Protein 4ERR (pdb70)

CATH classification: 1.20.58.1190

Nearest PDB structures (foldseek):
  4err-assembly1_A  TM=1.012E+00  e=1.001E-11  Vibrio vulnificus
  4fj3-assembly1_B  TM=6.787E-01  e=5.300E+00  Homo sapiens
  4n7y-assembly1_B  TM=7.542E-01  e=9.606E+00  Homo sapiens
  5f7t-assembly4_L  TM=5.690E-01  e=7.572E+00  Macaca mulatta
  4err-assembly1_A  TM=1.000E+00  e=1.837E-11  Vibrio vulnificus

Radius of gyration: 19.55 Å; Cα contacts (8 Å, |Δi|>4): 175; chains: 2; bounding box: 24×26×67 Å

Foldseek 3Di:
DLADDPVRLVVQLCVQQVVLVVLVVVLVVLVVQLVV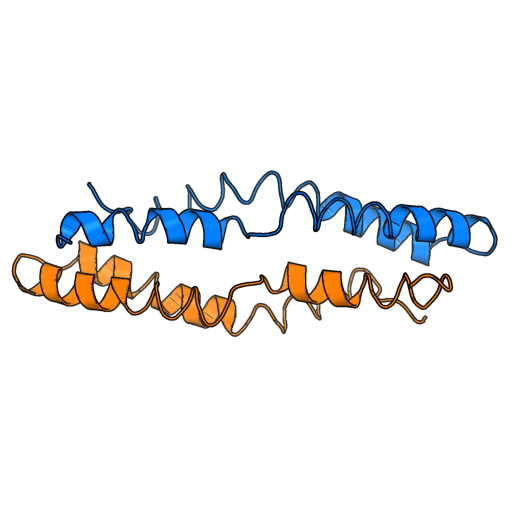DDDPSNVVSVVVSVVSVVVSCVVPVDHSNRVSVVVNVVSVCVVVDD/DLADDPVRLVVQLCVQQVVLVVLVVVLVVLVVQLVVDDPPSNVVSVVVSVVSVVVSCVVPVDHSNRVSVVVNVVSVCVVVVHD

B-factor: mean 32.58, std 11.06, range [15.12, 92.58]

Sequence (165 aa):
GQIIFTVQQELKEERAKKVFAKKPIGASSYQGILDQLDLVHQAKKGRDQIAASFELNKKKINNDYIAEEHPTSGRNQALTQLKKEEQVTSALGLGQQIFTVQQELKEERAKKVFAKKPIGASYQGILLDQLDLVHQAKKGRDQIAASFELNKKKINNDYIIAEHPTSGRNQALTQLKKEEQVTSSALGLE

Secondary structure (DSSP, 8-state):
--SPPHHHHHHHHHHHHHHHHHHHHHHHHHHHHHHH--HHHHHHHHHHHHHHHHHHHHH--S-HHHHHHHHHHHHHHHHH--/--S--HHHHHHHHHHHHHHHHHHHHHHHHHHHHHHH--THHHHHHHHHHHHHHHHHHHH--S-HHHHHHHHHHHHHHHHHT--

Solvent-accessible surface area: 9600 Å² total; per-residue (Å²): 103,108,14,16,50,15,107,76,0,78,102,88,12,128,96,48,44,170,71,10,26,71,43,22,92,27,2,10,76,18,0,57,96,5,55,128,20,162,52,200,103,66,80,63,14,11,93,76,0,24,110,71,0,79,61,7,63,80,123,19,84,53,28,3,75,10,65,0,0,80,67,0,54,104,36,0,21,73,56,50,45,207,110,106,18,18,52,17,114,79,0,93,104,87,14,137,93,47,42,139,74,9,28,70,36,22,90,29,1,8,77,19,0,57,96,2,69,121,19,159,52,200,100,72,80,66,14,8,121,79,0,27,113,79,0,83,62,5,64,86,116,16,84,53,30,3,78,12,62,0,0,75,71,0,38,114,38,1,10,69,57,37,59,63,200

Structure (mmCIF, N/CA/C/O backbone):
data_4ERR
#
_entry.id   4ERR
#
_cell.length_a   44.896
_cell.length_b   49.874
_cell.length_c   72.102
_cell.angle_alpha   90.00
_cell.angle_beta   90.00
_cell.angle_gamma   90.00
#
_symmetry.space_group_name_H-M   'P 21 21 21'
#
loop_
_entity.id
_entity.type
_entity.pdbx_description
1 polymer 'Autotransporter adhesin'
2 non-polymer 'BROMIDE ION'
3 non-polymer 'CHLORIDE ION'
4 water water
#
loop_
_atom_site.group_PDB
_atom_site.id
_atom_site.type_symbol
_atom_site.label_atom_id
_atom_site.label_alt_id
_atom_site.label_comp_id
_atom_site.label_asym_id
_atom_site.label_entity_id
_atom_site.label_seq_id
_atom_site.pdbx_PDB_ins_code
_atom_site.Cartn_x
_atom_site.Cartn_y
_atom_site.Cartn_z
_atom_site.occupancy
_atom_site.B_iso_or_equiv
_atom_site.auth_seq_id
_atom_site.auth_comp_id
_atom_site.auth_asym_id
_atom_site.auth_atom_id
_atom_site.pdbx_PDB_model_num
ATOM 1 N N . GLY A 1 2 ? 15.928 32.009 21.122 1.00 47.79 3590 GLY A N 1
ATOM 2 C CA . GLY A 1 2 ? 16.307 30.824 20.296 1.00 47.78 3590 GLY A CA 1
ATOM 3 C C . GLY A 1 2 ? 16.251 29.553 21.116 1.00 45.52 3590 GLY A C 1
ATOM 4 O O . GLY A 1 2 ? 15.604 29.520 22.167 1.00 44.86 3590 GLY A O 1
ATOM 5 N N . GLN A 1 3 ? 16.969 28.521 20.675 1.00 44.56 3591 GLN A N 1
ATOM 6 C CA . GLN A 1 3 ? 16.911 27.242 21.365 1.00 42.45 3591 GLN A CA 1
ATOM 7 C C . GLN A 1 3 ? 17.662 27.226 22.701 1.00 37.08 3591 GLN A C 1
ATOM 8 O O . GLN A 1 3 ? 17.164 26.649 23.660 1.00 37.61 3591 GLN A O 1
ATOM 14 N N A ILE A 1 4 ? 18.857 27.810 22.790 0.30 34.26 3592 ILE A N 1
ATOM 15 N N B ILE A 1 4 ? 18.822 27.887 22.754 0.70 33.38 3592 ILE A N 1
ATOM 16 C CA A ILE A 1 4 ? 19.518 27.861 24.104 0.30 31.45 3592 ILE A CA 1
ATOM 17 C CA B ILE A 1 4 ? 19.603 27.982 23.992 0.70 30.51 3592 ILE A CA 1
ATOM 18 C C A ILE A 1 4 ? 19.311 29.239 24.706 0.30 29.00 3592 ILE A C 1
ATOM 19 C C B ILE A 1 4 ? 19.270 29.295 24.691 0.70 28.41 3592 ILE A C 1
ATOM 20 O O A ILE A 1 4 ? 19.342 30.243 23.998 0.30 29.48 3592 ILE A O 1
ATOM 21 O O B ILE A 1 4 ? 19.187 30.328 24.030 0.70 29.66 3592 ILE A O 1
ATOM 30 N N . PHE A 1 5 ? 19.087 29.268 26.018 1.00 26.49 3593 PHE A N 1
ATOM 31 C CA . PHE A 1 5 ? 18.864 30.506 26.757 1.00 24.70 3593 PHE A CA 1
ATOM 32 C C . PHE A 1 5 ? 19.906 31.561 26.391 1.00 25.06 3593 PHE A C 1
ATOM 33 O O . PHE A 1 5 ? 21.120 31.263 26.314 1.00 25.84 3593 PHE A O 1
ATOM 41 N N . THR A 1 6 ? 19.464 32.799 26.259 1.00 26.59 3594 THR A N 1
ATOM 42 C CA . THR A 1 6 ? 20.404 33.917 26.356 1.00 27.47 3594 THR A CA 1
ATOM 43 C C . THR A 1 6 ? 20.788 34.068 27.853 1.00 25.40 3594 THR A C 1
ATOM 44 O O . THR A 1 6 ? 20.160 33.472 28.739 1.00 23.59 3594 THR A O 1
ATOM 48 N N . VAL A 1 7 ? 21.800 34.871 28.154 1.00 25.28 3595 VAL A N 1
ATOM 49 C CA . VAL A 1 7 ? 22.174 35.120 29.538 1.00 23.21 3595 VAL A CA 1
ATOM 50 C C . VAL A 1 7 ? 20.975 35.695 30.306 1.00 23.60 3595 VAL A C 1
ATOM 51 O O . VAL A 1 7 ? 20.689 35.265 31.394 1.00 22.93 3595 VAL A O 1
ATOM 55 N N A GLN A 1 8 ? 20.267 36.642 29.699 0.50 24.97 3596 GLN A N 1
ATOM 56 N N B GLN A 1 8 ? 20.264 36.648 29.698 0.50 24.84 3596 GLN A N 1
ATOM 57 C CA A GLN A 1 8 ? 19.090 37.228 30.358 0.50 26.43 3596 GLN A CA 1
ATOM 58 C CA B GLN A 1 8 ? 19.077 37.236 30.353 0.50 26.18 3596 GLN A CA 1
ATOM 59 C C A GLN A 1 8 ? 18.002 36.184 30.643 0.50 25.43 3596 GLN A C 1
ATOM 60 C C B GLN A 1 8 ? 18.014 36.171 30.653 0.50 25.29 3596 GLN A C 1
ATOM 61 O O A GLN A 1 8 ? 17.413 36.172 31.733 0.50 25.31 3596 GLN A O 1
ATOM 62 O O B GLN A 1 8 ? 17.446 36.137 31.754 0.50 25.03 3596 GLN A O 1
ATOM 73 N N . GLU A 1 9 ? 17.746 35.296 29.681 1.00 24.64 3597 GLU A N 1
ATOM 74 C CA . GLU A 1 9 ? 16.735 34.228 29.875 1.00 24.26 3597 GLU A CA 1
ATOM 75 C C . GLU A 1 9 ? 17.149 33.248 30.958 1.00 23.10 3597 GLU A C 1
ATOM 76 O O . GLU A 1 9 ? 16.306 32.795 31.762 1.00 22.67 3597 GLU A O 1
ATOM 82 N N . LEU A 1 10 ? 18.435 32.902 30.993 1.00 22.58 3598 LEU A N 1
ATOM 83 C CA . LEU A 1 10 ? 18.976 32.045 32.053 1.00 20.55 3598 LEU A CA 1
ATOM 84 C C . LEU A 1 10 ? 18.748 32.681 33.426 1.00 19.56 3598 LEU A C 1
ATOM 85 O O . LEU A 1 10 ? 18.256 32.026 34.362 1.00 20.40 3598 LEU A O 1
ATOM 90 N N . LYS A 1 11 ? 19.111 33.953 33.551 1.00 20.91 3599 LYS A N 1
ATOM 91 C CA . LYS A 1 11 ? 18.926 34.662 34.801 1.00 21.95 3599 LYS A CA 1
ATOM 92 C C . LYS A 1 11 ? 17.423 34.717 35.229 1.00 21.74 3599 LYS A C 1
ATOM 93 O O . LYS A 1 11 ? 17.094 34.553 36.409 1.00 21.67 3599 LYS A O 1
ATOM 99 N N A GLU A 1 12 ? 16.527 34.957 34.270 0.50 22.03 3600 GLU A N 1
ATOM 100 N N B GLU A 1 12 ? 16.544 34.949 34.253 0.50 21.57 3600 GLU A N 1
ATOM 101 C CA A GLU A 1 12 ? 15.094 35.061 34.579 0.50 22.63 3600 GLU A CA 1
ATOM 102 C CA B GLU A 1 12 ? 15.094 34.991 34.468 0.50 21.88 3600 GLU A CA 1
ATOM 103 C C A GLU A 1 12 ? 14.519 33.674 34.982 0.50 21.47 3600 GLU A C 1
ATOM 104 C C B GLU A 1 12 ? 14.612 33.667 35.035 0.50 21.01 3600 GLU A C 1
ATOM 105 O O A GLU A 1 12 ? 13.645 33.592 35.850 0.50 21.35 3600 GLU A O 1
ATOM 106 O O B GLU A 1 12 ? 13.901 33.615 36.043 0.50 21.03 3600 GLU A O 1
ATOM 117 N N . ARG A 1 13 ? 15.005 32.597 34.373 1.00 20.49 3601 ARG A N 1
ATOM 118 C CA . ARG A 1 13 ? 14.630 31.250 34.813 1.00 20.33 3601 ARG A CA 1
ATOM 119 C C . ARG A 1 13 ? 15.153 30.931 36.223 1.00 19.44 3601 ARG A C 1
ATOM 120 O O . ARG A 1 13 ? 14.400 30.419 37.073 1.00 19.76 3601 ARG A O 1
ATOM 128 N N . ALA A 1 14 ? 16.419 31.276 36.494 1.00 19.16 3602 ALA A N 1
ATOM 129 C CA . ALA A 1 14 ? 16.996 31.070 37.814 1.00 19.16 3602 ALA A CA 1
ATOM 130 C C . ALA A 1 14 ? 16.176 31.814 38.889 1.00 19.61 3602 ALA A C 1
ATOM 131 O O . ALA A 1 14 ? 15.952 31.287 39.975 1.00 20.74 3602 ALA A O 1
ATOM 133 N N A LYS A 1 15 ? 15.726 33.025 38.559 0.50 21.05 3603 LYS A N 1
ATOM 134 N N B LYS A 1 15 ? 15.705 33.007 38.570 0.50 20.35 3603 LYS A N 1
ATOM 135 C CA A LYS A 1 15 ? 14.920 33.850 39.468 0.50 21.54 3603 LYS A CA 1
ATOM 136 C CA B LYS A 1 15 ? 14.953 33.804 39.530 0.50 20.37 3603 LYS A CA 1
ATOM 137 C C A LYS A 1 15 ? 13.625 33.137 39.831 0.50 21.43 3603 LYS A C 1
ATOM 138 C C B LYS A 1 15 ? 13.583 33.193 39.829 0.50 20.87 3603 LYS A C 1
ATOM 139 O O A LYS A 1 15 ? 13.229 33.101 41.000 0.50 22.69 3603 LYS A O 1
ATOM 140 O O B LYS A 1 15 ? 13.091 33.291 40.961 0.50 22.14 3603 LYS A O 1
ATOM 151 N N . VAL A 1 16 ? 12.963 32.576 38.822 1.00 20.79 3604 VAL A N 1
ATOM 152 C CA . VAL A 1 16 ? 11.677 31.877 39.047 1.00 21.51 3604 VAL A CA 1
ATOM 153 C C . VAL A 1 16 ? 11.866 30.771 40.096 1.00 21.00 3604 VAL A C 1
ATOM 154 O O . VAL A 1 16 ? 11.079 30.614 41.017 1.00 21.57 3604 VAL A O 1
ATOM 158 N N . PHE A 1 17 ? 12.949 30.017 39.939 1.00 20.88 3605 PHE A N 1
ATOM 159 C CA . PHE A 1 17 ? 13.244 28.932 40.849 1.00 19.56 3605 PHE A CA 1
ATOM 160 C C . PHE A 1 17 ? 13.754 29.429 42.199 1.00 19.85 3605 PHE A C 1
ATOM 161 O O . PHE A 1 17 ? 13.491 28.801 43.241 1.00 22.26 3605 PHE A O 1
ATOM 169 N N . ALA A 1 18 ? 14.472 30.553 42.196 1.00 19.41 3606 ALA A N 1
ATOM 170 C CA . ALA A 1 18 ? 15.052 31.056 43.423 1.00 21.00 3606 ALA A CA 1
ATOM 171 C C . ALA A 1 18 ? 14.034 31.681 44.373 1.00 21.43 3606 ALA A C 1
ATOM 172 O O . ALA A 1 18 ? 14.254 31.691 45.587 1.00 21.71 3606 ALA A O 1
ATOM 174 N N A LYS A 1 19 ? 12.911 32.151 43.807 0.50 22.38 3607 LYS A N 1
ATOM 175 N N B LYS A 1 19 ? 12.921 32.183 43.835 0.50 22.60 3607 LYS A N 1
ATOM 176 C CA A LYS A 1 19 ? 11.878 32.906 44.536 0.50 23.13 3607 LYS A CA 1
ATOM 177 C CA B LYS A 1 19 ? 11.948 32.898 44.660 0.50 23.41 3607 LYS A CA 1
ATOM 178 C C A LYS A 1 19 ? 11.319 32.183 45.773 0.50 22.89 3607 LYS A C 1
ATOM 179 C C B LYS A 1 19 ? 11.469 32.102 45.862 0.50 22.79 3607 LYS A C 1
ATOM 180 O O A LYS A 1 19 ? 11.284 32.764 46.860 0.50 23.34 3607 LYS A O 1
ATOM 181 O O B LYS A 1 19 ? 11.659 32.532 47.003 0.50 22.88 3607 LYS A O 1
ATOM 192 N N . PRO A 1 20 ? 10.880 30.920 45.634 1.00 23.11 3608 PRO A N 1
ATOM 193 C CA . PRO A 1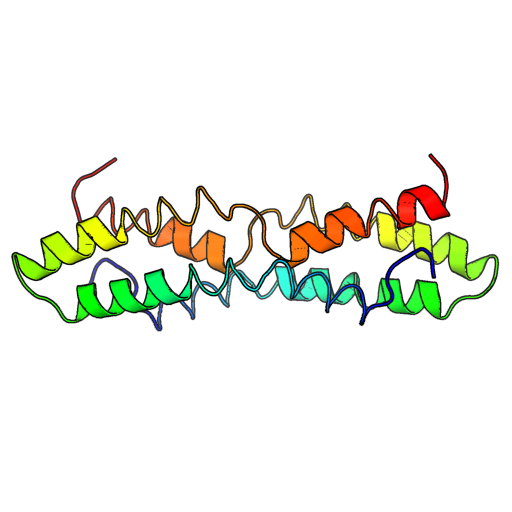 20 ? 10.352 30.244 46.829 1.00 24.56 3608 PRO A CA 1
ATOM 194 C C . PRO A 1 20 ? 11.441 29.870 47.830 1.00 23.27 3608 PRO A C 1
ATOM 195 O O . PRO A 1 20 ? 11.176 29.828 49.017 1.00 24.62 3608 PRO A O 1
ATOM 199 N N . ILE A 1 21 ? 12.660 29.593 47.333 1.00 22.76 3609 ILE A N 1
ATOM 200 C CA . ILE A 1 21 ? 13.786 29.227 48.198 1.00 21.01 3609 ILE A CA 1
ATOM 201 C C . ILE A 1 21 ? 14.125 30.441 49.069 1.00 21.24 3609 ILE A C 1
ATOM 202 O O . ILE A 1 21 ? 14.308 30.333 50.269 1.00 22.74 3609 ILE A O 1
ATOM 207 N N . GLY A 1 22 ? 14.173 31.611 48.463 1.00 21.25 3610 GLY A N 1
ATOM 208 C CA . GLY A 1 22 ? 14.441 32.813 49.225 1.00 21.88 3610 GLY A CA 1
ATOM 209 C C . GLY A 1 22 ? 13.402 33.132 50.296 1.00 22.38 3610 GLY A C 1
ATOM 210 O O . GLY A 1 22 ? 13.746 33.613 51.385 1.00 23.58 3610 GLY A O 1
ATOM 211 N N . ALA A 1 23 ? 12.137 32.886 49.978 1.00 23.22 3611 ALA A N 1
ATOM 212 C CA . ALA A 1 23 ? 11.050 33.076 50.926 1.00 24.65 3611 ALA A CA 1
ATOM 213 C C . ALA A 1 23 ? 11.279 32.188 52.153 1.00 25.46 3611 ALA A C 1
ATOM 214 O O . ALA A 1 23 ? 11.166 32.663 53.306 1.00 27.15 3611 ALA A O 1
ATOM 216 N N A SER A 1 24 ? 11.606 30.913 51.924 0.60 24.81 3612 SER A N 1
ATOM 217 N N B SER A 1 24 ? 11.622 30.927 51.910 0.40 24.48 3612 SER A N 1
ATOM 218 C CA A SER A 1 24 ? 11.911 29.973 53.030 0.60 24.78 3612 SER A CA 1
ATOM 219 C CA B SER A 1 24 ? 11.908 29.980 52.986 0.40 24.01 3612 SER A CA 1
ATOM 220 C C A SER A 1 24 ? 13.136 30.423 53.845 0.60 23.46 3612 SER A C 1
ATOM 221 C C B SER A 1 24 ? 13.125 30.408 53.825 0.40 23.17 3612 SER A C 1
ATOM 222 O O A SER A 1 24 ? 13.145 30.383 55.070 0.60 24.43 3612 SER A O 1
ATOM 223 O O B SER A 1 24 ? 13.108 30.336 55.049 0.40 24.24 3612 SER A O 1
ATOM 228 N N . TYR A 1 25 ? 14.180 30.855 53.151 1.00 22.47 3613 TYR A N 1
ATOM 229 C CA . TYR A 1 25 ? 15.379 31.322 53.827 1.00 21.72 3613 TYR A CA 1
ATOM 230 C C . TYR A 1 25 ? 15.068 32.507 54.734 1.00 21.84 3613 TYR A C 1
ATOM 231 O O . TYR A 1 25 ? 15.556 32.540 55.838 1.00 23.27 3613 TYR A O 1
ATOM 240 N N . GLN A 1 26 ? 14.235 33.457 54.286 1.00 23.32 3614 GLN A N 1
ATOM 241 C CA . GLN A 1 26 ? 13.872 34.586 55.121 1.00 24.11 3614 GLN A CA 1
ATOM 242 C C . GLN A 1 26 ? 13.238 34.137 56.429 1.00 23.01 3614 GLN A C 1
ATOM 243 O O . GLN A 1 26 ? 13.466 34.721 57.488 1.00 24.23 3614 GLN A O 1
ATOM 249 N N . GLY A 1 27 ? 12.418 33.106 56.369 1.00 23.16 3615 GLY A N 1
ATOM 250 C CA . GLY A 1 27 ? 11.794 32.567 57.587 1.00 23.72 3615 GLY A CA 1
ATOM 251 C C . GLY A 1 27 ? 12.822 32.009 58.578 1.00 22.88 3615 GLY A C 1
ATOM 252 O O . GLY A 1 27 ? 12.650 32.108 59.803 1.00 22.28 3615 GLY A O 1
ATOM 253 N N . ILE A 1 28 ? 13.901 31.426 58.055 1.00 21.69 3616 ILE A N 1
ATOM 254 C CA . ILE A 1 28 ? 15.002 30.971 58.889 1.00 20.36 3616 ILE A CA 1
ATOM 255 C C . ILE A 1 28 ? 15.697 32.149 59.560 1.00 20.65 3616 ILE A C 1
ATOM 256 O O . ILE A 1 28 ? 15.961 32.119 60.774 1.00 21.75 3616 ILE A O 1
ATOM 261 N N . LEU A 1 29 ? 15.979 33.186 58.787 1.00 21.12 3617 LEU A N 1
ATOM 262 C CA . LEU A 1 29 ? 16.627 34.396 59.337 1.00 21.80 3617 LEU A CA 1
ATOM 263 C C . LEU A 1 29 ? 15.793 35.006 60.470 1.00 22.67 3617 LEU A C 1
ATOM 264 O O . LEU A 1 29 ? 16.315 35.371 61.512 1.00 23.87 3617 LEU A O 1
ATOM 269 N N . ASP A 1 30 ? 14.482 35.083 60.257 1.00 23.60 3618 ASP A N 1
ATOM 270 C CA . ASP A 1 30 ? 13.585 35.654 61.238 1.00 25.21 3618 ASP A CA 1
ATOM 271 C C . ASP A 1 30 ? 13.619 34.845 62.525 1.00 23.78 3618 ASP A C 1
ATOM 272 O O . ASP A 1 30 ? 13.711 35.409 63.613 1.00 25.06 3618 ASP A O 1
ATOM 277 N N . GLN A 1 31 ? 13.608 33.519 62.390 1.00 22.89 3619 GLN A N 1
ATOM 278 C CA . GLN A 1 31 ? 13.639 32.625 63.555 1.00 22.49 3619 GLN A CA 1
ATOM 279 C C . GLN A 1 31 ? 14.985 32.690 64.288 1.00 22.13 3619 GLN A C 1
ATOM 280 O O . GLN A 1 31 ? 15.055 32.592 65.520 1.00 23.09 3619 GLN A O 1
ATOM 286 N N . LEU A 1 32 ? 16.055 32.865 63.532 1.00 22.48 3620 LEU A N 1
ATOM 287 C CA . LEU A 1 32 ? 17.380 33.000 64.124 1.00 22.38 3620 LEU A CA 1
ATOM 288 C C . LEU A 1 32 ? 17.494 34.254 64.987 1.00 23.08 3620 LEU A C 1
ATOM 289 O O . LEU A 1 32 ? 18.010 34.213 66.091 1.00 24.92 3620 LEU A O 1
ATOM 294 N N . ASP A 1 33 ? 16.956 35.360 64.511 1.00 25.16 3621 ASP A N 1
ATOM 295 C CA . ASP A 1 33 ? 16.908 36.581 65.320 1.00 26.40 3621 ASP A CA 1
ATOM 296 C C . ASP A 1 33 ? 16.144 36.309 66.608 1.00 27.36 3621 ASP A C 1
ATOM 297 O O . ASP A 1 33 ? 16.570 36.745 67.699 1.00 28.31 3621 ASP A O 1
ATOM 302 N N . LEU A 1 34 ? 15.018 35.592 66.511 1.00 27.06 3622 LEU A N 1
ATOM 303 C CA . LEU A 1 34 ? 14.212 35.306 67.707 1.00 27.30 3622 LEU A CA 1
ATOM 304 C C . LEU A 1 34 ? 15.024 34.523 68.723 1.00 26.29 3622 LEU A C 1
ATOM 305 O O . LEU A 1 34 ? 14.964 34.780 69.927 1.00 27.52 3622 LEU A O 1
ATOM 310 N N . VAL A 1 35 ? 15.798 33.552 68.249 1.00 24.64 3623 VAL A N 1
ATOM 311 C CA . VAL A 1 35 ? 16.630 32.763 69.154 1.00 24.41 3623 VAL A CA 1
ATOM 312 C C . VAL A 1 35 ? 17.600 33.671 69.938 1.00 25.59 3623 VAL A C 1
ATOM 313 O O . VAL A 1 35 ? 17.752 33.533 71.161 1.00 27.33 3623 VAL A O 1
ATOM 317 N N . HIS A 1 36 ? 18.271 34.578 69.234 1.00 26.26 3624 HIS A N 1
ATOM 318 C CA . HIS A 1 36 ? 19.249 35.452 69.884 1.00 26.89 3624 HIS A CA 1
ATOM 319 C C . HIS A 1 36 ? 18.612 36.491 70.787 1.00 28.26 3624 HIS A C 1
ATOM 320 O O . HIS A 1 36 ? 19.261 36.983 71.714 1.00 30.82 3624 HIS A O 1
ATOM 327 N N . GLN A 1 37 ? 17.356 36.816 70.521 1.00 27.94 3625 GLN A N 1
ATOM 328 C CA . GLN A 1 37 ? 16.645 37.810 71.342 1.00 28.82 3625 GLN A CA 1
ATOM 329 C C . GLN A 1 37 ? 15.955 37.203 72.558 1.00 30.02 3625 GLN A C 1
ATOM 330 O O . GLN A 1 37 ? 15.551 37.932 73.479 1.00 33.21 3625 GLN A O 1
ATOM 336 N N . ALA A 1 38 ? 15.858 35.874 72.578 1.00 30.47 3626 ALA A N 1
ATOM 337 C CA . ALA A 1 38 ? 15.190 35.156 73.675 1.00 32.59 3626 ALA A CA 1
ATOM 338 C C . ALA A 1 38 ? 16.182 34.734 74.745 1.00 34.60 3626 ALA A C 1
ATOM 339 O O . ALA A 1 38 ? 17.397 34.677 74.505 1.00 35.44 3626 ALA A O 1
ATOM 341 N N A LYS A 1 39 ? 15.663 34.409 75.927 0.50 35.82 3627 LYS A N 1
ATOM 342 N N B LYS A 1 39 ? 15.658 34.416 75.929 0.50 36.10 3627 LYS A N 1
ATOM 343 C CA A LYS A 1 39 ? 16.489 33.884 77.011 0.50 36.86 3627 LYS A CA 1
ATOM 344 C CA B LYS A 1 39 ? 16.469 33.892 77.026 0.50 37.34 3627 LYS A CA 1
ATOM 345 C C A LYS A 1 39 ? 15.709 32.767 77.695 0.50 37.31 3627 LYS A C 1
ATOM 346 C C B LYS A 1 39 ? 15.710 32.728 77.647 0.50 37.51 3627 LYS A C 1
ATOM 347 O O A LYS A 1 39 ? 14.483 32.707 77.590 0.50 37.06 3627 LYS A O 1
ATOM 348 O O B LYS A 1 39 ? 14.500 32.600 77.457 0.50 37.13 3627 LYS A O 1
ATOM 359 N N . GLY A 1 40 ? 16.424 31.877 78.376 1.00 38.16 3628 GLY A N 1
ATOM 360 C CA . GLY A 1 40 ? 15.792 30.778 79.129 1.00 37.80 3628 GLY A CA 1
ATOM 361 C C . GLY A 1 40 ? 14.898 29.849 78.318 1.00 36.37 3628 GLY A C 1
ATOM 362 O O . GLY A 1 40 ? 15.256 29.448 77.198 1.00 37.00 3628 GLY A O 1
ATOM 363 N N . ARG A 1 41 ? 13.732 29.501 78.883 1.00 35.56 3629 ARG A N 1
ATOM 364 C CA . ARG A 1 41 ? 12.800 28.536 78.249 1.00 34.19 3629 ARG A CA 1
ATOM 365 C C . ARG A 1 41 ? 12.347 28.992 76.869 1.00 32.79 3629 ARG A C 1
ATOM 366 O O . ARG A 1 41 ? 12.104 28.186 75.960 1.00 28.77 3629 ARG A O 1
ATOM 374 N N . ASP A 1 42 ? 12.229 30.301 76.704 1.00 33.55 3630 ASP A N 1
ATOM 375 C CA . ASP A 1 42 ? 11.841 30.877 75.425 1.00 33.00 3630 ASP A CA 1
ATOM 376 C C . ASP A 1 42 ? 12.891 30.635 74.363 1.00 30.52 3630 ASP A C 1
ATOM 377 O O . ASP A 1 42 ? 12.557 30.423 73.215 1.00 29.82 3630 ASP A O 1
ATOM 382 N N . GLN A 1 43 ? 14.155 30.705 74.746 1.00 29.46 3631 GLN A N 1
ATOM 383 C CA . GLN A 1 43 ? 15.238 30.487 73.816 1.00 28.66 3631 GLN A CA 1
ATOM 384 C C . GLN A 1 43 ? 15.333 29.017 73.414 1.00 25.77 3631 GLN A C 1
ATOM 385 O O . GLN A 1 43 ? 15.623 28.698 72.270 1.00 23.31 3631 GLN A O 1
ATOM 391 N N . ILE A 1 44 ? 15.093 28.126 74.360 1.00 25.28 3632 ILE A N 1
ATOM 392 C CA . ILE A 1 44 ? 15.045 26.686 74.064 1.00 24.08 3632 ILE A CA 1
ATOM 393 C C . ILE A 1 44 ? 13.940 26.408 73.034 1.00 22.89 3632 ILE A C 1
ATOM 394 O O . ILE A 1 44 ? 14.171 25.775 71.993 1.00 21.65 3632 ILE A O 1
ATOM 399 N N . ALA A 1 45 ? 12.768 26.965 73.283 1.00 22.29 3633 ALA A N 1
ATOM 400 C CA . ALA A 1 45 ? 11.652 26.750 72.354 1.00 21.59 3633 ALA A CA 1
ATOM 401 C C . ALA A 1 45 ? 11.975 27.289 70.970 1.00 22.13 3633 ALA A C 1
ATOM 402 O O . ALA A 1 45 ? 11.725 26.624 69.958 1.00 22.86 3633 ALA A O 1
ATOM 404 N N . ALA A 1 46 ? 12.530 28.496 70.932 1.00 21.81 3634 ALA A N 1
ATOM 405 C CA . ALA A 1 46 ? 12.874 29.140 69.659 1.00 21.24 3634 ALA A CA 1
ATOM 406 C C . ALA A 1 46 ? 13.912 28.337 68.885 1.00 21.51 3634 ALA A C 1
ATOM 407 O O . ALA A 1 46 ? 13.839 28.264 67.637 1.00 20.58 3634 ALA A O 1
ATOM 409 N N . SER A 1 47 ? 14.850 27.718 69.624 1.00 20.51 3635 SER A N 1
ATOM 410 C CA . SER A 1 47 ? 15.913 26.942 69.006 1.00 21.19 3635 SER A CA 1
ATOM 411 C C . SER A 1 47 ? 15.381 25.652 68.397 1.00 20.14 3635 SER A C 1
ATOM 412 O O . SER A 1 47 ? 15.813 25.250 67.318 1.00 21.15 3635 SER A O 1
ATOM 415 N N . PHE A 1 48 ? 14.436 24.999 69.082 1.00 20.44 3636 PHE A N 1
ATOM 416 C CA . PHE A 1 48 ? 13.853 23.791 68.522 1.00 20.34 3636 PHE A CA 1
ATOM 417 C C . PHE A 1 48 ? 13.141 24.122 67.197 1.00 20.80 3636 PHE A C 1
ATOM 418 O O . PHE A 1 48 ? 13.172 23.344 66.253 1.00 21.72 3636 PHE A O 1
ATOM 426 N N . GLU A 1 49 ? 12.447 25.242 67.166 1.00 21.26 3637 GLU A N 1
ATOM 427 C CA . GLU A 1 49 ? 11.715 25.640 65.979 1.00 20.80 3637 GLU A CA 1
ATOM 428 C C . GLU A 1 49 ? 12.685 26.056 64.845 1.00 21.09 3637 GLU A C 1
ATOM 429 O O . GLU A 1 49 ? 12.431 25.786 63.669 1.00 21.44 3637 GLU A O 1
ATOM 435 N N . LEU A 1 50 ? 13.797 26.686 65.216 1.00 19.83 3638 LEU A N 1
ATOM 436 C CA . LEU A 1 50 ? 14.834 27.017 64.239 1.00 19.63 3638 LEU A CA 1
ATOM 437 C C . LEU A 1 50 ? 15.324 25.702 63.589 1.00 19.98 3638 LEU A C 1
ATOM 438 O O . LEU A 1 50 ? 15.458 25.624 62.364 1.00 20.12 3638 LEU A O 1
ATOM 443 N N . ASN A 1 51 ? 15.602 24.695 64.430 1.00 20.38 3639 ASN A N 1
ATOM 444 C CA . ASN A 1 51 ? 16.048 23.409 63.946 1.00 21.37 3639 ASN A CA 1
ATOM 445 C C . ASN A 1 51 ? 15.043 22.839 62.922 1.00 21.40 3639 ASN A C 1
ATOM 446 O O . ASN A 1 51 ? 15.430 22.389 61.834 1.00 21.59 3639 ASN A O 1
ATOM 451 N N A LYS A 1 52 ? 13.760 22.860 63.250 0.50 20.73 3640 LYS A N 1
ATOM 452 N N B LYS A 1 52 ? 13.760 22.868 63.268 0.50 20.70 3640 LYS A N 1
ATOM 453 C CA A LYS A 1 52 ? 12.755 22.342 62.313 0.50 21.15 3640 LYS A CA 1
ATOM 454 C CA B LYS A 1 52 ? 12.705 22.389 62.360 0.50 21.13 3640 LYS A CA 1
ATOM 455 C C A LYS A 1 52 ? 12.749 23.145 61.009 0.50 20.51 3640 LYS A C 1
ATOM 456 C C B LYS A 1 52 ? 12.729 23.147 61.033 0.50 20.52 3640 LYS A C 1
ATOM 457 O O A LYS A 1 52 ? 12.722 22.560 59.926 0.50 21.37 3640 LYS A O 1
ATOM 458 O O B LYS A 1 52 ? 12.704 22.536 59.964 0.50 21.37 3640 LYS A O 1
ATOM 469 N N . LYS A 1 53 ? 12.788 24.476 61.099 1.00 20.77 3641 LYS A N 1
ATOM 470 C CA . LYS A 1 53 ? 12.806 25.300 59.885 1.00 19.23 3641 LYS A CA 1
ATOM 471 C C . LYS A 1 53 ? 13.996 24.974 58.983 1.00 19.75 3641 LYS A C 1
ATOM 472 O O . LYS A 1 53 ? 13.856 24.930 57.756 1.00 20.61 3641 LYS A O 1
ATOM 478 N N . ILE A 1 54 ? 15.160 24.746 59.573 1.00 19.82 3642 ILE A N 1
ATOM 479 C CA . ILE A 1 54 ? 16.337 24.395 58.775 1.00 20.72 3642 ILE A CA 1
ATOM 480 C C . ILE A 1 54 ? 16.145 23.035 58.139 1.00 21.70 3642 ILE A C 1
ATOM 481 O O . ILE A 1 54 ? 16.389 22.866 56.948 1.00 22.38 3642 ILE A O 1
ATOM 486 N N A ASN A 1 55 ? 15.694 22.068 58.931 0.50 22.55 3643 ASN A N 1
ATOM 487 N N B ASN A 1 55 ? 15.691 22.062 58.935 0.50 22.70 3643 ASN A N 1
ATOM 488 C CA A ASN A 1 55 ? 15.448 20.747 58.408 0.50 23.52 3643 ASN A CA 1
ATOM 489 C CA B ASN A 1 55 ? 15.407 20.717 58.439 0.50 23.73 3643 ASN A CA 1
ATOM 490 C C A ASN A 1 55 ? 14.509 20.800 57.210 0.50 24.24 3643 ASN A C 1
ATOM 491 C C B ASN A 1 55 ? 14.465 20.737 57.247 0.50 24.44 3643 ASN A C 1
ATOM 492 O O A ASN A 1 55 ? 14.811 20.229 56.152 0.50 24.96 3643 ASN A O 1
ATOM 493 O O B ASN A 1 55 ? 14.710 20.067 56.236 0.50 25.61 3643 ASN A O 1
ATOM 502 N N . ASP A 1 56 ? 13.393 21.515 57.375 1.00 23.62 3644 ASP A N 1
ATOM 503 C CA . ASP A 1 56 ? 12.361 21.634 56.345 1.00 25.13 3644 ASP A CA 1
ATOM 504 C C . ASP A 1 56 ? 12.907 22.307 55.077 1.00 24.13 3644 ASP A C 1
ATOM 505 O O . ASP A 1 56 ? 12.597 21.896 53.957 1.00 26.63 3644 ASP A O 1
ATOM 510 N N . TYR A 1 57 ? 13.741 23.330 55.264 1.00 23.34 3645 TYR A N 1
ATOM 511 C CA . TYR A 1 57 ? 14.349 24.045 54.150 1.00 24.18 3645 TYR A CA 1
ATOM 512 C C . TYR A 1 57 ? 15.267 23.104 53.354 1.00 26.02 3645 TYR A C 1
ATOM 513 O O . TYR A 1 57 ? 15.214 23.059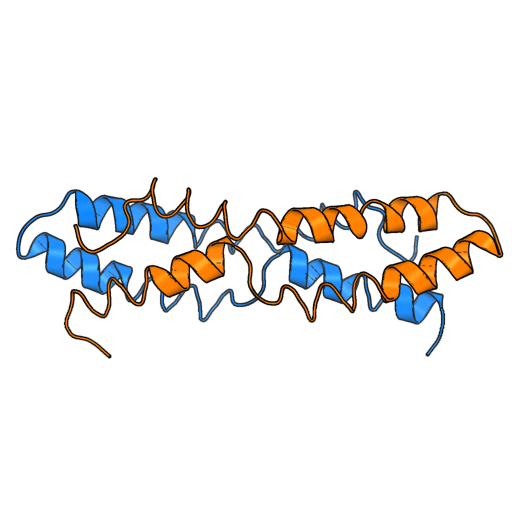 52.125 1.00 26.52 3645 TYR A O 1
ATOM 522 N N . ILE A 1 58 ? 16.108 22.352 54.058 1.00 27.46 3646 ILE A N 1
ATOM 523 C CA . ILE A 1 58 ? 17.103 21.501 53.421 1.00 30.29 3646 ILE A CA 1
ATOM 524 C C . ILE A 1 58 ? 16.407 20.414 52.652 1.00 31.06 3646 ILE A C 1
ATOM 525 O O . ILE A 1 58 ? 16.889 19.997 51.566 1.00 33.75 3646 ILE A O 1
ATOM 530 N N . ALA A 1 59 ? 15.263 19.973 53.167 1.00 30.58 3647 ALA A N 1
ATOM 531 C CA . ALA A 1 59 ? 14.506 18.921 52.519 1.00 31.80 3647 ALA A CA 1
ATOM 532 C C . ALA A 1 59 ? 13.791 19.404 51.266 1.00 31.70 3647 ALA A C 1
ATOM 533 O O . ALA A 1 59 ? 13.712 18.667 50.255 1.00 33.63 3647 ALA A O 1
ATOM 535 N N A GLU A 1 60 ? 13.250 20.622 51.325 0.50 31.26 3648 GLU A N 1
ATOM 536 N N B GLU A 1 60 ? 13.269 20.626 51.320 0.50 31.20 3648 GLU A N 1
ATOM 537 C CA A GLU A 1 60 ? 12.448 21.180 50.231 0.50 31.14 3648 GLU A CA 1
ATOM 538 C CA B GLU A 1 60 ? 12.483 21.165 50.221 0.50 31.20 3648 GLU A CA 1
ATOM 539 C C A GLU A 1 60 ? 13.287 21.917 49.191 0.50 29.69 3648 GLU A C 1
ATOM 540 C C B GLU A 1 60 ? 13.342 21.834 49.165 0.50 29.73 3648 GLU A C 1
ATOM 541 O O A GLU A 1 60 ? 12.877 22.009 48.034 0.50 30.88 3648 GLU A O 1
ATOM 542 O O B GLU A 1 60 ? 13.018 21.782 47.978 0.50 30.81 3648 GLU A O 1
ATOM 553 N N . HIS A 1 61 ? 14.457 22.418 49.584 1.00 28.82 3649 HIS A N 1
ATOM 554 C CA . HIS A 1 61 ? 15.303 23.209 48.680 1.00 27.30 3649 HIS A CA 1
ATOM 555 C C . HIS A 1 61 ? 16.792 22.784 48.608 1.00 27.97 3649 HIS A C 1
ATOM 556 O O . HIS A 1 61 ? 17.693 23.588 48.832 1.00 28.24 3649 HIS A O 1
ATOM 563 N N . PRO A 1 62 ? 17.060 21.552 48.162 1.00 31.05 3650 PRO A N 1
ATOM 564 C CA . PRO A 1 62 ? 18.440 21.062 48.036 1.00 32.70 3650 PRO A CA 1
ATOM 565 C C . PRO A 1 62 ? 19.244 21.666 46.898 1.00 31.79 3650 PRO A C 1
ATOM 566 O O . PRO A 1 62 ? 20.498 21.647 46.922 1.00 35.10 3650 PRO A O 1
ATOM 570 N N . THR A 1 63 ? 18.562 22.226 45.903 1.00 29.55 3651 THR A N 1
ATOM 571 C CA . THR A 1 63 ? 19.251 22.715 44.715 1.00 27.99 3651 THR A CA 1
ATOM 572 C C . THR A 1 63 ? 18.860 24.151 44.455 1.00 25.52 3651 THR A C 1
ATOM 573 O O . THR A 1 63 ? 17.675 24.489 44.380 1.00 25.53 3651 THR A O 1
ATOM 577 N N . SER A 1 64 ? 19.866 25.004 44.295 1.00 23.88 3652 SER A N 1
ATOM 578 C CA . SER A 1 64 ? 19.610 26.412 44.135 1.00 23.57 3652 SER A CA 1
ATOM 579 C C . SER A 1 64 ? 18.828 26.698 42.845 1.00 21.82 3652 SER A C 1
ATOM 580 O O . SER A 1 64 ? 18.822 25.903 41.920 1.00 21.22 3652 SER A O 1
ATOM 583 N N . GLY A 1 65 ? 18.209 27.877 42.789 1.00 20.82 3653 GLY A N 1
ATOM 584 C CA . GLY A 1 65 ? 17.500 28.321 41.579 1.00 21.10 3653 GLY A CA 1
ATOM 585 C C . GLY A 1 65 ? 18.460 28.328 40.394 1.00 21.06 3653 GLY A C 1
ATOM 586 O O . GLY A 1 65 ? 18.162 27.840 39.295 1.00 21.38 3653 GLY A O 1
ATOM 587 N N . ARG A 1 66 ? 19.671 28.816 40.655 1.00 22.06 3654 ARG A N 1
ATOM 588 C CA . ARG A 1 66 ? 20.717 28.865 39.651 1.00 22.59 3654 ARG A CA 1
ATOM 589 C C . ARG A 1 66 ? 21.060 27.489 39.107 1.00 22.35 3654 ARG A C 1
ATOM 590 O O . ARG A 1 66 ? 21.086 27.270 37.887 1.00 22.02 3654 ARG A O 1
ATOM 598 N N . ASN A 1 67 ? 21.257 26.543 40.016 1.00 21.16 3655 ASN A N 1
ATOM 599 C CA . ASN A 1 67 ? 21.660 25.200 39.615 1.00 22.44 3655 ASN A CA 1
ATOM 600 C C . ASN A 1 67 ? 20.545 24.511 38.833 1.00 22.23 3655 ASN A C 1
ATOM 601 O O . ASN A 1 67 ? 20.824 23.802 37.856 1.00 24.17 3655 ASN A O 1
ATOM 606 N N . GLN A 1 68 ? 19.299 24.728 39.247 1.00 22.06 3656 GLN A N 1
ATOM 607 C CA . GLN A 1 68 ? 18.167 24.179 38.500 1.00 21.13 3656 GLN A CA 1
ATOM 608 C C . GLN A 1 68 ? 18.128 24.696 37.062 1.00 20.58 3656 GLN A C 1
ATOM 609 O O . GLN A 1 68 ? 17.906 23.922 36.102 1.00 21.14 3656 GLN A O 1
ATOM 615 N N . ALA A 1 69 ? 18.334 26.002 36.907 1.00 19.86 3657 ALA A N 1
ATOM 616 C CA . ALA A 1 69 ? 18.323 26.603 35.568 1.00 21.02 3657 ALA A CA 1
ATOM 617 C C . ALA A 1 69 ? 19.505 26.098 34.722 1.00 20.91 3657 ALA A C 1
ATOM 618 O O . ALA A 1 69 ? 19.362 25.903 33.505 1.00 22.86 3657 ALA A O 1
ATOM 620 N N . LEU A 1 70 ? 20.668 25.934 35.353 1.00 21.29 3658 LEU A N 1
ATOM 621 C CA . LEU A 1 70 ? 21.871 25.446 34.658 1.00 22.64 3658 LEU A CA 1
ATOM 622 C C . LEU A 1 70 ? 21.689 24.055 34.104 1.00 24.64 3658 LEU A C 1
ATOM 623 O O . LEU A 1 70 ? 22.180 23.758 33.006 1.00 25.89 3658 LEU A O 1
ATOM 628 N N . THR A 1 71 ? 20.950 23.209 34.842 1.00 25.09 3659 THR A N 1
ATOM 629 C CA . THR A 1 71 ? 20.674 21.843 34.406 1.00 26.11 3659 THR A CA 1
ATOM 630 C C . THR A 1 71 ? 19.861 21.904 33.109 1.00 25.21 3659 THR A C 1
ATOM 631 O O . THR A 1 71 ? 20.133 21.179 32.154 1.00 25.94 3659 THR A O 1
ATOM 635 N N . GLN A 1 72 ? 18.891 22.821 33.062 1.00 23.70 3660 GLN A N 1
ATOM 636 C CA . GLN A 1 72 ? 18.076 22.996 31.863 1.00 23.20 3660 GLN A CA 1
ATOM 637 C C . GLN A 1 72 ? 18.939 23.550 30.713 1.00 24.08 3660 GLN A C 1
ATOM 638 O O . GLN A 1 72 ? 18.810 23.092 29.571 1.00 25.53 3660 GLN A O 1
ATOM 644 N N . LEU A 1 73 ? 19.803 24.534 31.007 1.00 24.07 3661 LEU A N 1
ATOM 645 C CA . LEU A 1 73 ? 20.707 25.064 29.998 1.00 24.14 3661 LEU A CA 1
ATOM 646 C C . LEU A 1 73 ? 21.562 23.950 29.377 1.00 25.93 3661 LEU A C 1
ATOM 647 O O . LEU A 1 73 ? 21.710 23.894 28.153 1.00 27.07 3661 LEU A O 1
ATOM 652 N N A LYS A 1 74 ? 22.095 23.052 30.186 0.50 26.44 3662 LYS A N 1
ATOM 653 N N B LYS A 1 74 ? 22.112 23.082 30.233 0.50 27.13 3662 LYS A N 1
ATOM 654 C CA A LYS A 1 74 ? 22.922 21.975 29.633 0.50 28.40 3662 LYS A CA 1
ATOM 655 C CA B LYS A 1 74 ? 22.974 21.963 29.789 0.50 29.67 3662 LYS A CA 1
ATOM 656 C C A LYS A 1 74 ? 22.119 21.182 28.581 0.50 28.91 3662 LYS A C 1
ATOM 657 C C B LYS A 1 74 ? 22.237 20.990 28.888 0.50 30.16 3662 LYS A C 1
ATOM 658 O O A LYS A 1 74 ? 22.551 21.034 27.415 0.50 27.27 3662 LYS A O 1
ATOM 659 O O B LYS A 1 74 ? 22.853 20.287 28.090 0.50 30.71 3662 LYS A O 1
ATOM 670 N N A GLU A 1 75 ? 20.938 20.699 28.966 0.50 29.39 3663 GLU A N 1
ATOM 671 N N B GLU A 1 75 ? 20.920 20.923 29.030 0.50 30.16 3663 GLU A N 1
ATOM 672 C CA A GLU A 1 75 ? 20.131 19.962 28.001 0.50 30.63 3663 GLU A CA 1
ATOM 673 C CA B GLU A 1 75 ? 20.143 20.070 28.143 0.50 30.63 3663 GLU A CA 1
ATOM 674 C C A GLU A 1 75 ? 19.930 20.736 26.698 0.50 30.38 3663 GLU A C 1
ATOM 675 C C B GLU A 1 75 ? 19.904 20.733 26.777 0.50 30.49 3663 GLU A C 1
ATOM 676 O O A GLU A 1 75 ? 19.973 20.147 25.633 0.50 31.80 3663 GLU A O 1
ATOM 677 O O B GLU A 1 75 ? 19.897 20.064 25.765 0.50 31.94 3663 GLU A O 1
ATOM 688 N N . GLN A 1 76 ? 19.718 22.049 26.768 1.00 29.06 3664 GLN A N 1
ATOM 689 C CA . GLN A 1 76 ? 19.548 22.830 25.533 1.00 29.52 3664 GLN A CA 1
ATOM 690 C C . GLN A 1 76 ? 20.816 22.768 24.701 1.00 32.06 3664 GLN A C 1
ATOM 691 O O . GLN A 1 76 ? 20.761 22.587 23.483 1.00 34.23 3664 GLN A O 1
ATOM 697 N N . VAL A 1 77 ? 21.957 22.924 25.368 1.00 31.39 3665 VAL A N 1
ATOM 698 C CA . VAL A 1 77 ? 23.233 22.883 24.656 1.00 33.52 3665 VAL A CA 1
ATOM 699 C C . VAL A 1 77 ? 23.519 21.498 24.062 1.00 36.57 3665 VAL A C 1
ATOM 700 O O . VAL A 1 77 ? 23.960 21.395 22.917 1.00 38.67 3665 VAL A O 1
ATOM 704 N N . THR A 1 78 ? 23.324 20.455 24.864 1.00 37.33 3666 THR A N 1
ATOM 705 C CA . THR A 1 78 ? 23.494 19.069 24.409 1.00 41.60 3666 THR A CA 1
ATOM 706 C C . THR A 1 78 ? 22.660 18.794 23.172 1.00 43.06 3666 THR A C 1
ATOM 707 O O . THR A 1 78 ? 23.125 18.131 22.244 1.00 44.05 3666 THR A O 1
ATOM 711 N N . SER A 1 79 ? 21.425 19.278 23.162 1.00 43.58 3667 SER A N 1
ATOM 712 C CA . SER A 1 79 ? 20.544 19.072 22.020 1.00 44.97 3667 SER A CA 1
ATOM 713 C C . SER A 1 79 ? 20.974 19.882 20.800 1.00 46.01 3667 SER A C 1
ATOM 714 O O . SER A 1 79 ? 20.884 19.405 19.665 1.00 47.79 3667 SER A O 1
AT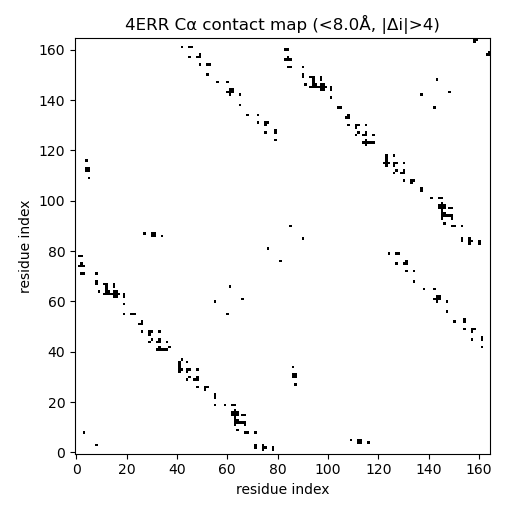OM 717 N N . ALA A 1 80 ? 21.469 21.095 21.038 1.00 45.90 3668 ALA A N 1
ATOM 718 C CA . ALA A 1 80 ? 21.968 21.959 19.971 1.00 46.63 3668 ALA A CA 1
ATOM 719 C C . ALA A 1 80 ? 23.214 21.349 19.296 1.00 48.73 3668 ALA A C 1
ATOM 720 O O . ALA A 1 80 ? 23.473 21.589 18.104 1.00 50.99 3668 ALA A O 1
ATOM 722 N N . LEU A 1 81 ? 23.971 20.548 20.048 1.00 49.56 3669 LEU A N 1
ATOM 723 C CA . LEU A 1 81 ? 25.199 19.934 19.538 1.00 51.65 3669 LEU A CA 1
ATOM 724 C C . LEU A 1 81 ? 24.945 18.554 18.948 1.00 55.16 3669 LEU A C 1
ATOM 725 O O . LEU A 1 81 ? 25.517 18.219 17.911 1.00 56.86 3669 LEU A O 1
ATOM 730 N N . GLY A 1 82 ? 24.099 17.771 19.624 1.00 58.00 3670 GLY A N 1
ATOM 731 C CA . GLY A 1 82 ? 23.847 16.361 19.288 1.00 62.15 3670 GLY A CA 1
ATOM 732 C C . GLY A 1 82 ? 24.193 15.500 20.503 1.00 64.36 3670 GLY A C 1
ATOM 733 O O . GLY A 1 82 ? 24.689 16.014 21.516 1.00 64.56 3670 GLY A O 1
ATOM 734 N N . LEU A 1 83 ? 23.935 14.196 20.408 1.00 68.60 3671 LEU A N 1
ATOM 735 C CA . LEU A 1 83 ? 24.193 13.257 21.518 1.00 70.75 3671 LEU A CA 1
ATOM 736 C C . LEU A 1 83 ? 24.070 11.806 21.062 1.00 73.05 3671 LEU A C 1
ATOM 737 O O . LEU A 1 83 ? 25.018 11.233 20.532 1.00 75.92 3671 LEU A O 1
ATOM 742 N N . GLY B 1 2 ? 26.148 33.010 70.670 1.00 60.59 3590 GLY B N 1
ATOM 743 C CA . GLY B 1 2 ? 27.056 32.303 71.635 1.00 60.23 3590 GLY B CA 1
ATOM 744 C C . GLY B 1 2 ? 27.710 31.135 70.913 1.00 57.60 3590 GLY B C 1
ATOM 745 O O . GLY B 1 2 ? 28.776 31.284 70.301 1.00 58.91 3590 GLY B O 1
ATOM 746 N N A GLN B 1 3 ? 27.109 29.953 70.970 0.50 54.60 3591 GLN B N 1
ATOM 747 N N B GLN B 1 3 ? 27.039 29.991 70.993 0.50 54.86 3591 GLN B N 1
ATOM 748 C CA A GLN B 1 3 ? 27.669 28.842 70.207 0.50 50.97 3591 GLN B CA 1
ATOM 749 C CA B GLN B 1 3 ? 27.456 28.759 70.345 0.50 51.44 3591 GLN B CA 1
ATOM 750 C C A GLN B 1 3 ? 27.027 28.767 68.816 0.50 46.53 3591 GLN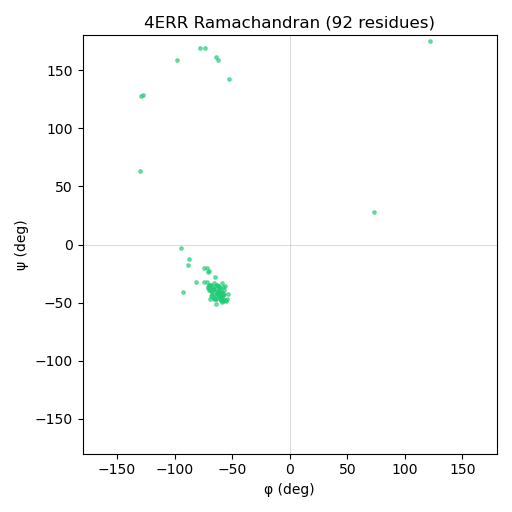 B C 1
ATOM 751 C C B GLN B 1 3 ? 26.904 28.661 68.916 0.50 46.80 3591 GLN B C 1
ATOM 752 O O A GLN B 1 3 ? 27.501 27.986 67.981 0.50 45.79 3591 GLN B O 1
ATOM 753 O O B GLN B 1 3 ? 27.317 27.767 68.168 0.50 45.78 3591 GLN B O 1
ATOM 764 N N . ILE B 1 4 ? 25.961 29.553 68.562 1.00 42.55 3592 ILE B N 1
ATOM 765 C CA . ILE B 1 4 ? 25.363 29.607 67.184 1.00 36.22 3592 ILE B CA 1
ATOM 766 C C . ILE B 1 4 ? 25.437 30.983 66.440 1.00 33.19 3592 ILE B C 1
ATOM 767 O O . ILE B 1 4 ? 25.349 32.079 67.030 1.00 33.15 3592 ILE B O 1
ATOM 772 N N . PHE B 1 5 ? 25.572 30.921 65.119 1.00 29.22 3593 PHE B N 1
ATOM 773 C CA . PHE B 1 5 ? 25.700 32.140 64.305 1.00 29.56 3593 PHE B CA 1
ATOM 774 C C . PHE B 1 5 ? 24.583 33.148 64.559 1.00 29.47 3593 PHE B C 1
ATOM 775 O O . PHE B 1 5 ? 23.405 32.744 64.665 1.00 28.88 3593 PHE B O 1
ATOM 783 N N . THR B 1 6 ? 24.916 34.446 64.553 1.00 30.98 3594 THR B N 1
ATOM 784 C CA . THR B 1 6 ? 23.881 35.471 64.416 1.00 32.84 3594 THR B CA 1
ATOM 785 C C . THR B 1 6 ? 23.483 35.539 62.939 1.00 31.79 3594 THR B C 1
ATOM 786 O O . THR B 1 6 ? 24.163 34.955 62.111 1.00 31.27 3594 THR B O 1
ATOM 790 N N . VAL B 1 7 ? 22.393 36.248 62.610 1.00 31.80 3595 VAL B N 1
ATOM 791 C CA . VAL B 1 7 ? 22.011 36.485 61.215 1.00 31.78 3595 VAL B CA 1
ATOM 792 C C . VAL B 1 7 ? 23.186 37.111 60.430 1.00 32.00 3595 VAL B C 1
ATOM 793 O O . VAL B 1 7 ? 23.483 36.689 59.341 1.00 31.37 3595 VAL B O 1
ATOM 797 N N A GLN B 1 8 ? 23.846 38.120 60.998 0.50 34.14 3596 GLN B N 1
ATOM 798 N N B GLN B 1 8 ? 23.860 38.104 61.010 0.50 33.87 3596 GLN B N 1
ATOM 799 C CA A GLN B 1 8 ? 24.996 38.729 60.325 0.50 36.01 3596 GLN B CA 1
ATOM 800 C CA B GLN B 1 8 ? 24.988 38.743 60.329 0.50 35.56 3596 GLN B CA 1
ATOM 801 C C A GLN B 1 8 ? 26.110 37.708 60.051 0.50 34.23 3596 GLN B C 1
ATOM 802 C C B GLN B 1 8 ? 26.151 37.761 60.077 0.50 34.17 3596 GLN B C 1
ATOM 803 O O A GLN B 1 8 ? 26.616 37.613 58.930 0.50 34.28 3596 GLN B O 1
ATOM 804 O O B GLN B 1 8 ? 26.750 37.766 59.001 0.50 34.95 3596 GLN B O 1
ATOM 815 N N . GLU B 1 9 ? 26.460 36.920 61.060 1.00 33.12 3597 GLU B N 1
ATOM 816 C CA . GLU B 1 9 ? 27.503 35.885 60.916 1.00 32.59 3597 GLU B CA 1
ATOM 817 C C . GLU B 1 9 ? 27.154 34.819 59.877 1.00 31.12 3597 GLU B C 1
ATOM 818 O O . GLU B 1 9 ? 28.010 34.387 59.098 1.00 32.65 3597 GLU B O 1
ATOM 824 N N . LEU B 1 10 ? 25.899 34.384 59.893 1.00 29.21 3598 LEU B N 1
ATOM 825 C CA . LEU B 1 10 ? 25.404 33.472 58.887 1.00 27.55 3598 LEU B CA 1
ATOM 826 C C . LEU B 1 10 ? 25.548 34.060 57.468 1.00 27.78 3598 LEU B C 1
ATOM 827 O O . LEU B 1 10 ? 26.037 33.394 56.545 1.00 27.58 3598 LEU B O 1
ATOM 832 N N . LYS B 1 11 ? 25.115 35.300 57.281 1.00 29.23 3599 LYS B N 1
ATOM 833 C CA . LYS B 1 11 ? 25.245 35.952 55.979 1.00 29.69 3599 LYS B CA 1
ATOM 834 C C . LYS B 1 11 ? 26.714 36.067 55.544 1.00 30.50 3599 LYS B C 1
ATOM 835 O O . LYS B 1 11 ? 27.023 35.851 54.365 1.00 28.84 3599 LYS B O 1
ATOM 841 N N A GLU B 1 12 ? 27.596 36.413 56.489 0.50 31.63 3600 GLU B N 1
ATOM 842 N N B GLU B 1 12 ? 27.596 36.412 56.492 0.50 31.22 3600 GLU B N 1
ATOM 843 C CA A GLU B 1 12 ? 29.030 36.519 56.234 0.50 33.26 3600 GLU B CA 1
ATOM 844 C CA B GLU B 1 12 ? 29.039 36.519 56.251 0.50 32.56 3600 GLU B CA 1
ATOM 845 C C A GLU B 1 12 ? 29.591 35.186 55.739 0.50 31.36 3600 GLU B C 1
ATOM 846 C C B GLU B 1 12 ? 29.614 35.190 55.762 0.50 31.04 3600 GLU B C 1
ATOM 847 O O A GLU B 1 12 ? 30.315 35.134 54.739 0.50 31.60 3600 GLU B O 1
ATOM 848 O O B GLU B 1 12 ? 30.371 35.147 54.786 0.50 31.52 3600 GLU B O 1
ATOM 859 N N . ARG B 1 13 ? 29.224 34.103 56.427 1.00 29.59 3601 ARG B N 1
ATOM 860 C CA . ARG B 1 13 ? 29.710 32.770 56.091 1.00 28.24 3601 ARG B CA 1
ATOM 861 C C . ARG B 1 13 ? 29.184 32.310 54.726 1.00 26.86 3601 ARG B C 1
ATOM 862 O O . ARG B 1 13 ? 29.941 31.788 53.921 1.00 26.58 3601 ARG B O 1
ATOM 870 N N . ALA B 1 14 ? 27.895 32.540 54.480 1.00 26.56 3602 ALA B N 1
ATOM 871 C CA . ALA B 1 14 ? 27.303 32.238 53.168 1.00 25.49 3602 ALA B CA 1
ATOM 872 C C . ALA B 1 14 ? 28.086 32.940 52.054 1.00 26.37 3602 ALA B C 1
ATOM 873 O O . ALA B 1 14 ? 28.353 32.352 50.986 1.00 26.82 3602 ALA B O 1
ATOM 875 N N A LYS B 1 15 ? 28.455 34.203 52.289 0.50 27.30 3603 LYS B N 1
ATOM 876 N N B LYS B 1 15 ? 28.464 34.190 52.323 0.50 27.31 3603 LYS B N 1
ATOM 877 C CA A LYS B 1 15 ? 29.183 34.977 51.285 0.50 27.86 3603 LYS B CA 1
ATOM 878 C CA B LYS B 1 15 ? 29.174 35.011 51.364 0.50 27.92 3603 LYS B CA 1
ATOM 879 C C A LYS B 1 15 ? 30.562 34.389 50.971 0.50 27.73 3603 LYS B C 1
ATOM 880 C C B LYS B 1 15 ? 30.544 34.415 50.995 0.50 27.73 3603 LYS B C 1
ATOM 881 O O A LYS B 1 15 ? 30.964 34.347 49.807 0.50 28.11 3603 LYS B O 1
ATOM 882 O O B LYS B 1 15 ? 30.910 34.381 49.818 0.50 28.06 3603 LYS B O 1
ATOM 893 N N . VAL B 1 16 ? 31.285 33.942 51.995 1.00 27.53 3604 VAL B N 1
ATOM 894 C CA . VAL B 1 16 ? 32.592 33.296 51.780 1.00 29.00 3604 VAL B CA 1
ATOM 895 C C . VAL B 1 16 ? 32.480 32.061 50.899 1.00 27.17 3604 VAL B C 1
ATOM 896 O O . VAL B 1 16 ? 33.287 31.849 49.995 1.00 28.97 3604 VAL B O 1
ATOM 900 N N . PHE B 1 17 ? 31.484 31.230 51.179 1.00 25.18 3605 PHE B N 1
ATOM 901 C CA . PHE B 1 17 ? 31.285 30.018 50.400 1.00 23.90 3605 PHE B CA 1
ATOM 902 C C . PHE B 1 17 ? 30.796 30.355 48.992 1.00 24.48 3605 PHE B C 1
ATOM 903 O O . PHE B 1 17 ? 31.135 29.649 48.029 1.00 26.28 3605 PHE B O 1
ATOM 911 N N . ALA B 1 18 ? 29.978 31.410 48.889 1.00 24.46 3606 ALA B N 1
ATOM 912 C CA . ALA B 1 18 ? 29.393 31.783 47.617 1.00 24.75 3606 ALA B CA 1
ATOM 913 C C . ALA B 1 18 ? 30.382 32.368 46.613 1.00 26.99 3606 ALA B C 1
ATOM 914 O O . ALA B 1 18 ? 30.183 32.242 45.409 1.00 27.97 3606 ALA B O 1
ATOM 916 N N A LYS B 1 19 ? 31.453 32.971 47.122 0.50 28.95 3607 LYS B N 1
ATOM 917 N N B LYS B 1 19 ? 31.456 32.986 47.102 0.50 28.94 3607 LYS B N 1
ATOM 918 C CA A LYS B 1 19 ? 32.418 33.687 46.292 0.50 29.96 3607 LYS B CA 1
ATOM 919 C CA B LYS B 1 19 ? 32.401 33.684 46.221 0.50 29.88 3607 LYS B CA 1
ATOM 920 C C A LYS B 1 19 ? 33.012 32.854 45.118 0.50 29.32 3607 LYS B C 1
ATOM 921 C C B LYS B 1 19 ? 32.968 32.816 45.075 0.50 29.13 3607 LYS B C 1
ATOM 922 O O A LYS B 1 19 ? 32.926 33.284 43.962 0.50 29.18 3607 LYS B O 1
ATOM 923 O O B LYS B 1 19 ? 32.832 33.185 43.902 0.50 28.54 3607 LYS B O 1
ATOM 934 N N . PRO B 1 20 ? 33.590 31.662 45.395 1.00 29.50 3608 PRO B N 1
ATOM 935 C CA . PRO B 1 20 ? 34.130 30.847 44.286 1.00 29.26 3608 PRO B CA 1
ATOM 936 C C . PRO B 1 20 ? 33.067 30.300 43.358 1.00 26.97 3608 PRO B C 1
ATOM 937 O O . PRO B 1 20 ? 33.323 30.076 42.170 1.00 27.68 3608 PRO B O 1
ATOM 941 N N . ILE B 1 21 ? 31.862 30.078 43.897 1.00 26.03 3609 ILE B N 1
ATOM 942 C CA . ILE B 1 21 ? 30.766 29.567 43.086 1.00 24.26 3609 ILE B CA 1
ATOM 943 C C . ILE B 1 21 ? 30.362 30.653 42.105 1.00 23.26 3609 ILE B C 1
ATOM 944 O O . ILE B 1 21 ? 30.171 30.385 40.922 1.00 24.69 3609 ILE B O 1
ATOM 949 N N . GLY B 1 22 ? 30.250 31.887 42.596 1.00 23.76 3610 GLY B N 1
ATOM 950 C CA . GLY B 1 22 ? 29.899 33.032 41.757 1.00 23.81 3610 GLY B CA 1
ATOM 951 C C . GLY B 1 22 ? 30.903 33.272 40.645 1.00 24.25 3610 GLY B C 1
ATOM 952 O O . GLY B 1 22 ? 30.528 33.634 39.519 1.00 24.82 3610 GLY B O 1
ATOM 953 N N . ALA B 1 23 ? 32.183 33.056 40.956 1.00 25.60 3611 ALA B N 1
ATOM 954 C CA . ALA B 1 23 ? 33.234 33.170 39.956 1.00 25.60 3611 ALA B CA 1
ATOM 955 C C . ALA B 1 23 ? 33.084 32.115 38.830 1.00 25.69 3611 ALA B C 1
ATOM 956 O O . ALA B 1 23 ? 33.187 32.446 37.638 1.00 26.70 3611 ALA B O 1
ATOM 958 N N . SER B 1 24 ? 32.852 30.861 39.201 1.00 25.07 3612 SER B N 1
ATOM 959 C CA . SER B 1 24 ? 32.614 29.824 38.204 1.00 24.44 3612 SER B CA 1
ATOM 960 C C . SER B 1 24 ? 31.364 30.149 37.387 1.00 23.67 3612 SER B C 1
ATOM 961 O O . SER B 1 24 ? 31.349 29.998 36.174 1.00 24.61 3612 SER B O 1
ATOM 964 N N . TYR B 1 25 ? 30.316 30.628 38.061 1.00 22.07 3613 TYR B N 1
ATOM 965 C CA . TYR B 1 25 ? 29.089 30.988 37.363 1.00 21.26 3613 TYR B CA 1
ATOM 966 C C . TYR B 1 25 ? 29.319 32.075 36.318 1.00 21.06 3613 TYR B C 1
ATOM 967 O O . TYR B 1 25 ? 28.819 31.995 35.206 1.00 21.27 3613 TYR B O 1
ATOM 976 N N . GLN B 1 26 ? 30.074 33.101 36.689 1.00 21.95 3614 GLN B N 1
ATOM 977 C CA . GLN B 1 26 ? 30.399 34.166 35.758 1.00 22.56 3614 GLN B CA 1
ATOM 978 C C . GLN B 1 26 ? 31.102 33.634 34.515 1.00 22.31 3614 GLN B C 1
ATOM 979 O O . GLN B 1 26 ? 30.897 34.116 33.402 1.00 21.89 3614 GLN B O 1
ATOM 985 N N . GLY B 1 27 ? 31.947 32.632 34.708 1.00 21.36 3615 GLY B N 1
ATOM 986 C CA . GLY B 1 27 ? 32.610 31.972 33.590 1.00 21.86 3615 GLY B CA 1
ATOM 987 C C . GLY B 1 27 ? 31.624 31.340 32.613 1.00 21.28 3615 GLY B C 1
ATOM 988 O O . GLY B 1 27 ? 31.787 31.402 31.384 1.00 22.12 3615 GLY B O 1
ATOM 989 N N . ILE B 1 28 ? 30.603 30.717 33.171 1.00 19.96 3616 ILE B N 1
ATOM 990 C CA . ILE B 1 28 ? 29.529 30.154 32.355 1.00 20.16 3616 ILE B CA 1
ATOM 991 C C . ILE B 1 28 ? 28.782 31.253 31.600 1.00 20.28 3616 ILE B C 1
ATOM 992 O O . ILE B 1 28 ? 28.538 31.112 30.387 1.00 20.55 3616 ILE B O 1
ATOM 997 N N A LEU B 1 29 ? 28.420 32.336 32.309 0.50 20.11 3617 LEU B N 1
ATOM 998 N N B LEU B 1 29 ? 28.408 32.335 32.292 0.50 20.09 3617 LEU B N 1
ATOM 999 C CA A LEU B 1 29 ? 27.701 33.477 31.710 0.50 20.55 3617 LEU B CA 1
ATOM 1000 C CA B LEU B 1 29 ? 27.696 33.433 31.634 0.50 20.53 3617 LEU B CA 1
ATOM 1001 C C A LEU B 1 29 ? 28.479 34.128 30.558 0.50 21.09 3617 LEU B C 1
ATOM 1002 C C B LEU B 1 29 ? 28.510 34.013 30.484 0.50 21.03 3617 LEU B C 1
ATOM 1003 O O A LEU B 1 29 ? 27.903 34.520 29.527 0.50 21.24 3617 LEU B O 1
ATOM 1004 O O B LEU B 1 29 ? 28.002 34.204 29.364 0.50 20.76 3617 LEU B O 1
ATOM 1013 N N . ASP B 1 30 ? 29.783 34.264 30.750 1.00 20.81 3618 ASP B N 1
ATOM 1014 C CA . ASP B 1 30 ? 30.644 34.833 29.722 1.00 22.19 3618 ASP B CA 1
ATOM 1015 C C . ASP B 1 30 ? 30.732 33.917 28.508 1.00 21.76 3618 ASP B C 1
ATOM 1016 O O . ASP B 1 30 ? 30.672 34.371 27.378 1.00 23.45 3618 ASP B O 1
ATOM 1021 N N . GLN B 1 31 ? 30.827 32.616 28.739 1.00 21.18 3619 GLN B N 1
ATOM 1022 C CA . GLN B 1 31 ? 30.891 31.664 27.634 1.00 21.48 3619 GLN B CA 1
ATOM 1023 C C . GLN B 1 31 ? 29.555 31.572 26.889 1.00 21.52 3619 GLN B C 1
ATOM 1024 O O . GLN B 1 31 ? 29.526 31.417 25.649 1.00 22.68 3619 GLN B O 1
ATOM 1030 N N . LEU B 1 32 ? 28.450 31.700 27.625 1.00 21.22 3620 LEU B N 1
ATOM 1031 C CA . LEU B 1 32 ? 27.131 31.718 26.999 1.00 22.06 3620 LEU B CA 1
ATOM 1032 C C . LEU B 1 32 ? 26.989 32.930 26.071 1.00 23.16 3620 LEU B C 1
ATOM 1033 O O . LEU B 1 32 ? 26.454 32.814 24.966 1.00 23.52 3620 LEU B O 1
ATOM 1038 N N . ASP B 1 33 ? 27.469 34.092 26.500 1.00 24.33 3621 ASP B N 1
ATOM 1039 C CA . ASP B 1 33 ? 27.462 35.253 25.621 1.00 25.45 3621 ASP B CA 1
ATOM 1040 C C . ASP B 1 33 ? 28.304 34.982 24.372 1.00 26.76 3621 ASP B C 1
ATOM 1041 O O . ASP B 1 33 ? 27.884 35.344 23.283 1.00 27.70 3621 ASP B O 1
ATOM 1046 N N . LEU B 1 34 ? 29.470 34.325 24.522 1.00 25.91 3622 LEU B N 1
ATOM 1047 C CA . LEU B 1 34 ? 30.287 33.968 23.328 1.00 25.96 3622 LEU B CA 1
ATOM 1048 C C . LEU B 1 34 ? 29.507 33.074 22.361 1.00 27.11 3622 LEU B C 1
ATOM 1049 O O . LEU B 1 34 ? 29.564 33.280 21.146 1.00 27.85 3622 LEU B O 1
ATOM 1054 N N . VAL B 1 35 ? 28.763 32.096 22.898 1.00 25.37 3623 VAL B N 1
ATOM 1055 C CA . VAL B 1 35 ? 27.960 31.216 22.056 1.00 26.36 3623 VAL B CA 1
ATOM 1056 C C . VAL B 1 35 ? 26.995 32.064 21.193 1.00 26.23 3623 VAL B C 1
ATOM 1057 O O . VAL B 1 35 ? 26.921 31.889 19.985 1.00 28.90 3623 VAL B O 1
ATOM 1061 N N . HIS B 1 36 ? 26.289 33.013 21.807 1.00 25.77 3624 HIS B N 1
ATOM 1062 C CA . HIS B 1 36 ? 25.317 33.808 21.066 1.00 27.03 3624 HIS B CA 1
ATOM 1063 C C . HIS B 1 36 ? 25.915 34.859 20.153 1.00 28.67 3624 HIS B C 1
ATOM 1064 O O . HIS B 1 36 ? 25.267 35.282 19.200 1.00 31.12 3624 HIS B O 1
ATOM 1071 N N . GLN B 1 37 ? 27.158 35.240 20.402 1.00 29.19 3625 GLN B N 1
ATOM 1072 C CA . GLN B 1 37 ? 27.830 36.256 19.587 1.00 31.52 3625 GLN B CA 1
ATOM 1073 C C . GLN B 1 37 ? 28.548 35.638 18.381 1.00 33.14 3625 GLN B C 1
ATOM 1074 O O . GLN B 1 37 ? 28.891 36.341 17.402 1.00 35.64 3625 GLN B O 1
ATOM 1080 N N . ALA B 1 38 ? 28.764 34.329 18.448 1.00 34.00 3626 ALA B N 1
ATOM 1081 C CA . ALA B 1 38 ? 29.456 33.589 17.399 1.00 36.49 3626 ALA B CA 1
ATOM 1082 C C . ALA B 1 38 ? 28.530 33.225 16.238 1.00 39.64 3626 ALA B C 1
ATOM 1083 O O . ALA B 1 38 ? 27.328 33.068 16.412 1.00 39.77 3626 ALA B O 1
ATOM 1085 N N A LYS B 1 39 ? 29.103 33.102 15.049 0.50 42.33 3627 LYS B N 1
ATOM 1086 N N B LYS B 1 39 ? 29.113 33.145 15.042 0.50 42.20 3627 LYS B N 1
ATOM 1087 C CA A LYS B 1 39 ? 28.355 32.659 13.889 0.50 45.07 3627 LYS B CA 1
ATOM 1088 C CA B LYS B 1 39 ? 28.416 32.703 13.839 0.50 44.88 3627 LYS B CA 1
ATOM 1089 C C A LYS B 1 39 ? 29.037 31.417 13.342 0.50 46.84 3627 LYS B C 1
ATOM 1090 C C B LYS B 1 39 ? 29.034 31.378 13.406 0.50 46.67 3627 LYS B C 1
ATOM 1091 O O A LYS B 1 39 ? 30.250 31.271 13.462 0.50 46.32 3627 LYS B O 1
ATOM 1092 O O B LYS B 1 39 ? 30.204 31.128 13.682 0.50 46.09 3627 LYS B O 1
ATOM 1103 N N . GLY B 1 40 ? 28.243 30.533 12.743 1.00 49.62 3628 GLY B N 1
ATOM 1104 C CA . GLY B 1 40 ? 28.748 29.284 12.132 1.00 50.56 3628 GLY B CA 1
ATOM 1105 C C . GLY B 1 40 ? 29.668 28.407 12.975 1.00 49.99 3628 GLY B C 1
ATOM 1106 O O . GLY B 1 40 ? 29.343 28.075 14.117 1.00 49.92 3628 GLY B O 1
ATOM 1107 N N . ARG B 1 41 ? 30.830 28.064 12.416 1.00 50.10 3629 ARG B N 1
ATOM 1108 C CA . ARG B 1 41 ? 31.786 27.157 13.080 1.00 49.17 3629 ARG B CA 1
ATOM 1109 C C . ARG B 1 41 ? 32.204 27.638 14.464 1.00 47.34 3629 ARG B C 1
ATOM 1110 O O . ARG B 1 41 ? 32.428 26.827 15.370 1.00 46.23 3629 ARG B O 1
ATOM 1118 N N . ASP B 1 42 ? 32.328 28.952 14.628 1.00 46.19 3630 ASP B N 1
ATOM 1119 C CA . ASP B 1 42 ? 32.714 29.516 15.921 1.00 44.54 3630 ASP B CA 1
ATOM 1120 C C . ASP B 1 42 ? 31.659 29.185 16.990 1.00 41.75 3630 ASP B C 1
ATOM 1121 O O . ASP B 1 42 ? 32.014 28.904 18.140 1.00 41.27 3630 ASP B O 1
ATOM 1126 N N . GLN B 1 43 ? 30.379 29.171 16.602 1.00 40.39 3631 GLN B N 1
ATOM 1127 C CA . GLN B 1 43 ? 29.288 28.876 17.542 1.00 38.37 3631 GLN B CA 1
ATOM 1128 C C . GLN B 1 43 ? 29.330 27.423 18.055 1.00 35.79 3631 GLN B C 1
ATOM 1129 O O . GLN B 1 43 ? 29.066 27.141 19.240 1.00 34.00 3631 GLN B O 1
ATOM 1135 N N . ILE B 1 44 ? 29.711 26.502 17.180 1.00 35.84 3632 ILE B N 1
ATOM 1136 C CA . ILE B 1 44 ? 29.825 25.092 17.562 1.00 35.32 3632 ILE B CA 1
ATOM 1137 C C . ILE B 1 44 ? 30.923 24.890 18.617 1.00 32.38 3632 ILE B C 1
ATOM 1138 O O . ILE B 1 44 ? 30.702 24.274 19.684 1.00 31.45 3632 ILE B O 1
ATOM 1143 N N . ALA B 1 45 ? 32.112 25.415 18.326 1.00 31.87 3633 ALA B N 1
ATOM 1144 C CA . ALA B 1 45 ? 33.226 25.299 19.258 1.00 29.85 3633 ALA B CA 1
ATOM 1145 C C . ALA B 1 45 ? 32.879 25.911 20.623 1.00 28.20 3633 ALA B C 1
ATOM 1146 O O . ALA B 1 45 ? 33.163 25.325 21.680 1.00 27.27 3633 ALA B O 1
ATOM 1148 N N . ALA B 1 46 ? 32.243 27.075 20.601 1.00 27.63 3634 ALA B N 1
ATOM 1149 C CA . ALA B 1 46 ? 31.915 27.766 21.833 1.00 25.61 3634 ALA B CA 1
ATOM 1150 C C . ALA B 1 46 ? 30.916 26.944 22.666 1.00 25.38 3634 ALA B C 1
ATOM 1151 O O . ALA B 1 46 ? 30.972 26.961 23.912 1.00 24.01 3634 ALA B O 1
ATOM 1153 N N . SER B 1 47 ? 30.002 26.246 21.977 1.00 26.18 3635 SER B N 1
ATOM 1154 C CA . SER B 1 47 ? 28.985 25.443 22.643 1.00 27.60 3635 SER B CA 1
ATOM 1155 C C . SER B 1 47 ? 29.587 24.233 23.331 1.00 27.39 3635 SER B C 1
ATOM 1156 O O . SER B 1 47 ? 29.209 23.900 24.441 1.00 27.94 3635 SER B O 1
ATOM 1159 N N . PHE B 1 48 ? 30.575 23.595 22.701 1.00 27.42 3636 PHE B N 1
ATOM 1160 C CA . PHE B 1 48 ? 31.277 22.512 23.390 1.00 29.27 3636 PHE B CA 1
ATOM 1161 C C . PHE B 1 48 ? 31.932 22.979 24.674 1.00 27.93 3636 PHE B C 1
ATOM 1162 O O . PHE B 1 48 ? 31.881 22.302 25.700 1.00 29.74 3636 PHE B O 1
ATOM 1170 N N . GLU B 1 49 ? 32.558 24.146 24.632 1.00 27.24 3637 GLU B N 1
ATOM 1171 C CA . GLU B 1 49 ? 33.232 24.632 25.815 1.00 27.25 3637 GLU B CA 1
ATOM 1172 C C . GLU B 1 49 ? 32.259 25.090 26.891 1.00 25.35 3637 GLU B C 1
AT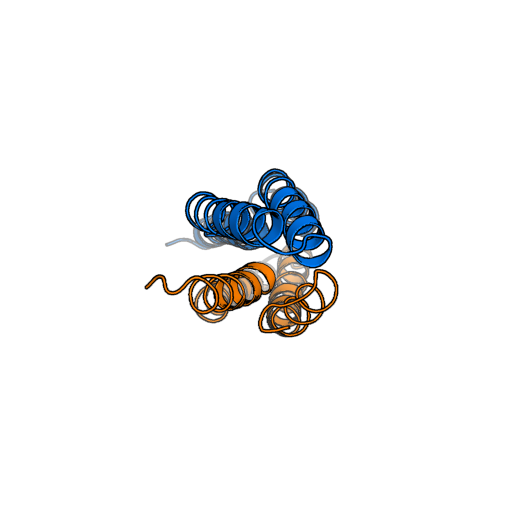OM 1173 O O . GLU B 1 49 ? 32.543 24.941 28.083 1.00 25.49 3637 GLU B O 1
ATOM 1179 N N . LEU B 1 50 ? 31.108 25.620 26.481 1.00 24.00 3638 LEU B N 1
ATOM 1180 C CA . LEU B 1 50 ? 30.051 25.944 27.432 1.00 22.64 3638 LEU B CA 1
ATOM 1181 C C . LEU B 1 50 ? 29.612 24.674 28.185 1.00 24.41 3638 LEU B C 1
ATOM 1182 O O . LEU B 1 50 ? 29.501 24.670 29.413 1.00 24.16 3638 LEU B O 1
ATOM 1187 N N . ASN B 1 51 ? 29.379 23.610 27.439 1.00 25.52 3639 ASN B N 1
ATOM 1188 C CA . ASN B 1 51 ? 28.955 22.378 28.042 1.00 28.70 3639 ASN B CA 1
ATOM 1189 C C . ASN B 1 51 ? 29.964 21.848 29.071 1.00 27.37 3639 ASN B C 1
ATOM 1190 O O . ASN B 1 51 ? 29.585 21.392 30.159 1.00 26.64 3639 ASN B O 1
ATOM 1195 N N . LYS B 1 52 ? 31.254 21.949 28.742 1.00 26.96 3640 LYS B N 1
ATOM 1196 C CA . LYS B 1 52 ? 32.291 21.566 29.665 1.00 27.17 3640 LYS B CA 1
ATOM 1197 C C . LYS B 1 52 ? 32.257 22.411 30.932 1.00 25.70 3640 LYS B C 1
ATOM 1198 O O . LYS B 1 52 ? 32.350 21.869 32.040 1.00 27.13 3640 LYS B O 1
ATOM 1204 N N A LYS B 1 53 ? 32.113 23.725 30.775 0.50 24.78 3641 LYS B N 1
ATOM 1205 N N B LYS B 1 53 ? 32.104 23.727 30.795 0.50 24.77 3641 LYS B N 1
ATOM 1206 C CA A LYS B 1 53 ? 32.067 24.622 31.915 0.50 23.71 3641 LYS B CA 1
ATOM 1207 C CA B LYS B 1 53 ? 32.083 24.595 31.966 0.50 23.74 3641 LYS B CA 1
ATOM 1208 C C A LYS B 1 53 ? 30.884 24.282 32.834 0.50 23.51 3641 LYS B C 1
ATOM 1209 C C B LYS B 1 53 ? 30.857 24.357 3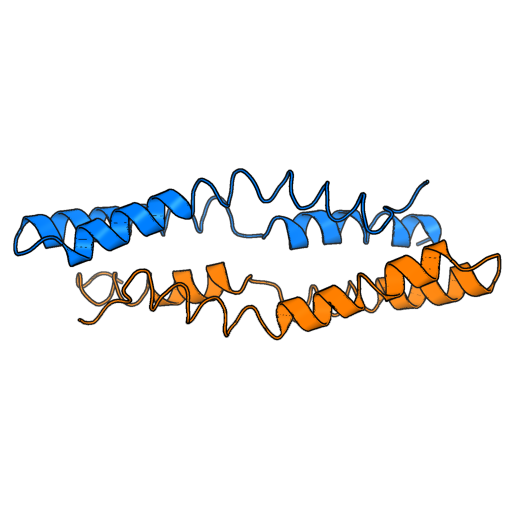2.853 0.50 23.60 3641 LYS B C 1
ATOM 1210 O O A LYS B 1 53 ? 31.039 24.220 34.054 0.50 24.20 3641 LYS B O 1
ATOM 1211 O O B LYS B 1 53 ? 30.947 24.476 34.080 0.50 24.54 3641 LYS B O 1
ATOM 1222 N N . ILE B 1 54 ? 29.718 24.025 32.247 1.00 24.04 3642 ILE B N 1
ATOM 1223 C CA . ILE B 1 54 ? 28.515 23.655 33.041 1.00 24.23 3642 ILE B CA 1
ATOM 1224 C C . ILE B 1 54 ? 28.783 22.341 33.772 1.00 25.25 3642 ILE B C 1
ATOM 1225 O O . ILE B 1 54 ? 28.552 22.238 34.968 1.00 26.83 3642 ILE B O 1
ATOM 1230 N N A ASN B 1 55 ? 29.290 21.360 33.032 0.50 27.11 3643 ASN B N 1
ATOM 1231 N N B ASN B 1 55 ? 29.271 21.326 33.062 0.50 27.30 3643 ASN B N 1
ATOM 1232 C CA A ASN B 1 55 ? 29.612 20.044 33.584 0.50 29.25 3643 ASN B CA 1
ATOM 1233 C CA B ASN B 1 55 ? 29.563 20.039 33.721 0.50 29.51 3643 ASN B CA 1
ATOM 1234 C C A ASN B 1 55 ? 30.577 20.144 34.791 0.50 28.94 3643 ASN B C 1
ATOM 1235 C C B ASN B 1 55 ? 30.556 20.197 34.875 0.50 28.92 3643 ASN B C 1
ATOM 1236 O O A ASN B 1 55 ? 30.412 19.470 35.803 0.50 30.52 3643 ASN B O 1
ATOM 1237 O O B ASN B 1 55 ? 30.380 19.634 35.955 0.50 29.91 3643 ASN B O 1
ATOM 1246 N N . ASP B 1 56 ? 31.608 20.966 34.650 1.00 28.62 3644 ASP B N 1
ATOM 1247 C CA . ASP B 1 56 ? 32.602 21.178 35.698 1.00 28.97 3644 ASP B CA 1
ATOM 1248 C C . ASP B 1 56 ? 32.018 21.910 36.911 1.00 27.91 3644 ASP B C 1
ATOM 1249 O O . ASP B 1 56 ? 32.317 21.583 38.050 1.00 29.29 3644 ASP B O 1
ATOM 1254 N N . TYR B 1 57 ? 31.181 22.898 36.646 1.00 26.01 3645 TYR B N 1
ATOM 1255 C CA . TYR B 1 57 ? 30.507 23.613 37.699 1.00 25.55 3645 TYR B CA 1
ATOM 1256 C C . TYR B 1 57 ? 29.607 22.681 38.518 1.00 27.29 3645 TYR B C 1
ATOM 1257 O O . TYR B 1 57 ? 29.644 22.716 39.735 1.00 28.95 3645 TYR B O 1
ATOM 1266 N N A ILE B 1 58 ? 28.789 21.871 37.856 0.50 27.92 3646 ILE B N 1
ATOM 1267 N N B ILE B 1 58 ? 28.799 21.879 37.821 0.50 28.51 3646 ILE B N 1
ATOM 1268 C CA A ILE B 1 58 ? 27.850 21.001 38.575 0.50 29.54 3646 ILE B CA 1
ATOM 1269 C CA B ILE B 1 58 ? 27.894 20.910 38.450 0.50 30.54 3646 ILE B CA 1
ATOM 1270 C C A ILE B 1 58 ? 28.591 19.972 39.438 0.50 30.98 3646 ILE B C 1
ATOM 1271 C C B ILE B 1 58 ? 28.637 20.054 39.444 0.50 31.21 3646 ILE B C 1
ATOM 1272 O O A ILE B 1 58 ? 28.082 19.562 40.490 0.50 32.61 3646 ILE B O 1
ATOM 1273 O O B ILE B 1 58 ? 28.189 19.857 40.576 0.50 32.63 3646 ILE B O 1
ATOM 1282 N N . ALA B 1 59 ? 29.779 19.539 39.007 1.00 32.18 3647 ALA B N 1
ATOM 1283 C CA . ALA B 1 59 ? 30.607 18.645 39.818 1.00 34.50 3647 ALA B CA 1
ATOM 1284 C C . ALA B 1 59 ? 31.276 19.368 40.994 1.00 35.73 3647 ALA B C 1
ATOM 1285 O O . ALA B 1 59 ? 31.334 18.840 42.117 1.00 38.16 3647 ALA B O 1
ATOM 1287 N N . GLU B 1 60 ? 31.744 20.583 40.733 1.00 35.05 3648 GLU B N 1
ATOM 1288 C CA . GLU B 1 60 ? 32.510 21.373 41.701 1.00 35.60 3648 GLU B CA 1
ATOM 1289 C C . GLU B 1 60 ? 31.652 22.111 42.744 1.00 34.39 3648 GLU B C 1
ATOM 1290 O O . GLU B 1 60 ? 32.091 22.292 43.895 1.00 35.51 3648 GLU B O 1
ATOM 1296 N N . HIS B 1 61 ? 30.452 22.534 42.345 1.00 32.50 3649 HIS B N 1
ATOM 1297 C CA . HIS B 1 61 ? 29.601 23.392 43.181 1.00 32.01 3649 HIS B CA 1
ATOM 1298 C C . HIS B 1 61 ? 28.158 22.883 43.320 1.00 32.82 3649 HIS B C 1
ATOM 1299 O O . HIS B 1 61 ? 27.198 23.555 42.923 1.00 32.99 3649 HIS B O 1
ATOM 1306 N N . PRO B 1 62 ? 27.988 21.705 43.915 1.00 35.03 3650 PRO B N 1
ATOM 1307 C CA . PRO B 1 62 ? 26.659 21.097 44.077 1.00 36.31 3650 PRO B CA 1
ATOM 1308 C C . PRO B 1 62 ? 25.753 21.806 45.086 1.00 35.79 3650 PRO B C 1
ATOM 1309 O O . PRO B 1 62 ? 24.514 21.699 44.993 1.00 37.48 3650 PRO B O 1
ATOM 1313 N N . THR B 1 63 ? 26.359 22.546 46.023 1.00 33.04 3651 THR B N 1
ATOM 1314 C CA . THR B 1 63 ? 25.647 23.126 47.132 1.00 29.89 3651 THR B CA 1
ATOM 1315 C C . THR B 1 63 ? 25.975 24.627 47.237 1.00 26.75 3651 THR B C 1
ATOM 1316 O O . THR B 1 63 ? 27.163 25.036 47.276 1.00 27.48 3651 THR B O 1
ATOM 1320 N N . SER B 1 64 ? 24.920 25.433 47.280 1.00 24.33 3652 SER B N 1
ATOM 1321 C CA . SER B 1 64 ? 25.063 26.881 47.305 1.00 24.01 3652 SER B CA 1
ATOM 1322 C C . SER B 1 64 ? 25.814 27.340 48.556 1.00 22.53 3652 SER B C 1
ATOM 1323 O O . SER B 1 64 ? 25.881 26.637 49.577 1.00 22.08 3652 SER B O 1
ATOM 1326 N N . GLY B 1 65 ? 26.373 28.532 48.498 1.00 22.38 3653 GLY B N 1
ATOM 1327 C CA . GLY B 1 65 ? 26.998 29.137 49.692 1.00 23.75 3653 GLY B CA 1
ATOM 1328 C C . GLY B 1 65 ? 26.037 29.194 50.879 1.00 23.15 3653 GLY B C 1
ATOM 1329 O O . GLY B 1 65 ? 26.381 28.857 52.000 1.00 23.03 3653 GLY B O 1
ATOM 1330 N N . ARG B 1 66 ? 24.819 29.650 50.619 1.00 23.89 3654 ARG B N 1
ATOM 1331 C CA . ARG B 1 66 ? 23.782 29.692 51.616 1.00 23.51 3654 ARG B CA 1
ATOM 1332 C C . ARG B 1 66 ? 23.549 28.313 52.232 1.00 22.54 3654 ARG B C 1
ATOM 1333 O O . ARG B 1 66 ? 23.511 28.151 53.456 1.00 22.72 3654 ARG B O 1
ATOM 1341 N N . ASN B 1 67 ? 23.403 27.300 51.394 1.00 21.41 3655 ASN B N 1
ATOM 1342 C CA . ASN B 1 67 ? 23.104 25.971 51.927 1.00 22.26 3655 ASN B CA 1
ATOM 1343 C C . ASN B 1 67 ? 24.252 25.406 52.750 1.00 21.95 3655 ASN B C 1
ATOM 1344 O O . ASN B 1 67 ? 24.028 24.760 53.775 1.00 22.81 3655 ASN B O 1
ATOM 1349 N N . GLN B 1 68 ? 25.476 25.661 52.303 1.00 21.47 3656 GLN B N 1
ATOM 1350 C CA . GLN B 1 68 ? 26.649 25.246 53.067 1.00 21.67 3656 GLN B CA 1
ATOM 1351 C C . GLN B 1 68 ? 26.648 25.907 54.441 1.00 21.94 3656 GLN B C 1
ATOM 1352 O O . GLN B 1 68 ? 26.918 25.231 55.447 1.00 23.61 3656 GLN B O 1
ATOM 1358 N N . ALA B 1 69 ? 26.328 27.198 54.504 1.00 22.50 3657 ALA B N 1
ATOM 1359 C CA . ALA B 1 69 ? 26.293 27.930 55.788 1.00 23.04 3657 ALA B CA 1
ATOM 1360 C C . ALA B 1 69 ? 25.147 27.434 56.681 1.00 22.32 3657 ALA B C 1
ATOM 1361 O O . ALA B 1 69 ? 25.301 27.280 57.896 1.00 23.78 3657 ALA B O 1
ATOM 1363 N N . LEU B 1 70 ? 23.992 27.195 56.076 1.00 21.89 3658 LEU B N 1
ATOM 1364 C CA . LEU B 1 70 ? 22.845 26.637 56.823 1.00 20.97 3658 LEU B CA 1
ATOM 1365 C C . LEU B 1 70 ? 23.141 25.239 57.414 1.00 21.60 3658 LEU B C 1
ATOM 1366 O O . LEU B 1 70 ? 22.654 24.908 58.489 1.00 22.16 3658 LEU B O 1
ATOM 1371 N N . THR B 1 71 ? 23.901 24.420 56.693 1.00 21.99 3659 THR B N 1
ATOM 1372 C CA . THR B 1 71 ? 24.286 23.105 57.184 1.00 24.57 3659 THR B CA 1
ATOM 1373 C C . THR B 1 71 ? 25.149 23.270 58.439 1.00 23.90 3659 THR B C 1
ATOM 1374 O O . THR B 1 71 ? 24.992 22.517 59.386 1.00 24.92 3659 THR B O 1
ATOM 1378 N N . GLN B 1 72 ? 26.042 24.272 58.436 1.00 23.07 3660 GLN B N 1
ATOM 1379 C CA . GLN B 1 72 ? 26.850 24.547 59.626 1.00 24.74 3660 GLN B CA 1
ATOM 1380 C C . GLN B 1 72 ? 25.983 25.068 60.772 1.00 24.53 3660 GLN B C 1
ATOM 1381 O O . GLN B 1 72 ? 26.163 24.668 61.934 1.00 26.21 3660 GLN B O 1
ATOM 1387 N N . LEU B 1 73 ? 25.012 25.922 60.457 1.00 24.12 3661 LEU B N 1
ATOM 1388 C CA . LEU B 1 73 ? 24.098 26.405 61.457 1.00 23.58 3661 LEU B CA 1
ATOM 1389 C C . LEU B 1 73 ? 23.347 25.233 62.101 1.00 24.47 3661 LEU B C 1
ATOM 1390 O O . LEU B 1 73 ? 23.163 25.209 63.311 1.00 25.78 3661 LEU B O 1
ATOM 1395 N N A LYS B 1 74 ? 22.833 24.316 61.300 0.70 24.36 3662 LYS B N 1
ATOM 1396 N N B LYS B 1 74 ? 22.993 24.247 61.260 0.30 24.80 3662 LYS B N 1
ATOM 1397 C CA A LYS B 1 74 ? 22.060 23.209 61.827 0.70 25.61 3662 LYS B CA 1
ATOM 1398 C CA B LYS B 1 74 ? 22.306 23.013 61.662 0.30 26.12 3662 LYS B CA 1
ATOM 1399 C C A LYS B 1 74 ? 22.861 22.446 62.875 0.70 26.36 3662 LYS B C 1
ATOM 1400 C C B LYS B 1 74 ? 23.143 22.205 62.656 0.30 26.57 3662 LYS B C 1
ATOM 1401 O O A LYS B 1 74 ? 22.378 22.083 63.960 0.70 26.75 3662 LYS B O 1
ATOM 1402 O O B LYS B 1 74 ? 22.606 21.638 63.611 0.30 26.44 3662 LYS B O 1
ATOM 1413 N N A GLU B 1 75 ? 24.128 22.209 62.526 0.50 25.98 3663 GLU B N 1
ATOM 1414 N N B GLU B 1 75 ? 24.453 22.118 62.420 0.50 26.41 3663 GLU B N 1
ATOM 1415 C CA A GLU B 1 75 ? 25.031 21.449 63.380 0.50 28.51 3663 GLU B CA 1
ATOM 1416 C CA B GLU B 1 75 ? 25.322 21.436 63.381 0.50 28.90 3663 GLU B CA 1
ATOM 1417 C C A GLU B 1 75 ? 25.257 22.182 64.699 0.50 28.64 3663 GLU B C 1
ATOM 1418 C C B GLU B 1 75 ? 25.332 22.180 64.706 0.50 28.90 3663 GLU B C 1
ATOM 1419 O O A GLU B 1 75 ? 25.320 21.557 65.763 0.50 29.43 3663 GLU B O 1
ATOM 1420 O O B GLU B 1 75 ? 25.295 21.566 65.777 0.50 29.54 3663 GLU B O 1
ATOM 1431 N N . GLN B 1 76 ? 25.365 23.507 64.635 1.00 27.61 3664 GLN B N 1
ATOM 1432 C CA . GLN B 1 76 ? 25.501 24.328 65.856 1.00 28.27 3664 GLN B CA 1
ATOM 1433 C C . GLN B 1 76 ? 24.265 24.235 66.740 1.00 28.18 3664 GLN B C 1
ATOM 1434 O O . GLN B 1 76 ? 24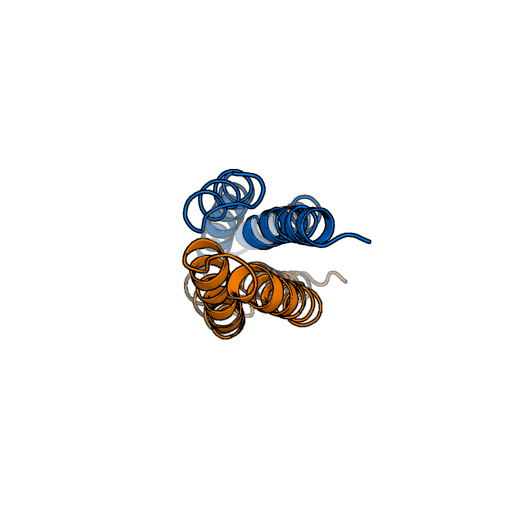.339 24.122 67.973 1.00 29.46 3664 GLN B O 1
ATOM 1440 N N . VAL B 1 77 ? 23.108 24.290 66.101 1.00 26.60 3665 VAL B N 1
ATOM 1441 C CA . VAL B 1 77 ? 21.839 24.242 66.842 1.00 27.94 3665 VAL B CA 1
ATOM 1442 C C . VAL B 1 77 ? 21.628 22.843 67.453 1.00 29.64 3665 VAL B C 1
ATOM 1443 O O . VAL B 1 77 ? 21.264 22.728 68.614 1.00 30.81 3665 VAL B O 1
ATOM 1447 N N . THR B 1 78 ? 21.840 21.795 66.661 1.00 31.23 3666 THR B N 1
ATOM 1448 C CA . THR B 1 78 ? 21.717 20.428 67.159 1.00 34.98 3666 THR B CA 1
ATOM 1449 C C . THR B 1 78 ? 22.700 20.200 68.331 1.00 36.47 3666 THR B C 1
ATOM 1450 O O . THR B 1 78 ? 22.336 19.606 69.329 1.00 38.00 3666 THR B O 1
ATOM 1454 N N A SER B 1 79 ? 23.928 20.692 68.196 0.50 36.35 3667 SER B N 1
ATOM 1455 N N B SER B 1 79 ? 23.932 20.694 68.210 0.50 36.88 3667 SER B N 1
ATOM 1456 C CA A SER B 1 79 ? 24.918 20.570 69.270 0.50 37.85 3667 SER B CA 1
ATOM 1457 C CA B SER B 1 79 ? 24.909 20.522 69.296 0.50 38.81 3667 SER B CA 1
ATOM 1458 C C A SER B 1 79 ? 24.452 21.300 70.528 0.50 38.18 3667 SER B C 1
ATOM 1459 C C B SER B 1 79 ? 24.481 21.312 70.542 0.50 38.63 3667 SER B C 1
ATOM 1460 O O A SER B 1 79 ? 24.548 20.766 71.639 0.50 38.95 3667 SER B O 1
ATOM 1461 O O B SER B 1 79 ? 24.631 20.825 71.668 0.50 39.54 3667 SER B O 1
ATOM 1466 N N . ALA B 1 80 ? 23.920 22.506 70.345 1.00 36.80 3668 ALA B N 1
ATOM 1467 C CA . ALA B 1 80 ? 23.441 23.320 71.467 1.00 37.89 3668 ALA B CA 1
ATOM 1468 C C . ALA B 1 80 ? 22.267 22.655 72.219 1.00 39.08 3668 ALA B C 1
ATOM 1469 O O . ALA B 1 80 ? 22.171 22.777 73.443 1.00 41.96 3668 ALA B O 1
ATOM 1471 N N . LEU B 1 81 ? 21.419 21.934 71.490 1.00 37.81 3669 LEU B N 1
ATOM 1472 C CA . LEU B 1 81 ? 20.217 21.275 72.047 1.00 39.21 3669 LEU B CA 1
ATOM 1473 C C . LEU B 1 81 ? 20.434 19.811 72.446 1.00 42.97 3669 LEU B C 1
ATOM 1474 O O . LEU B 1 81 ? 19.507 19.153 72.970 1.00 44.10 3669 LEU B O 1
ATOM 1479 N N . GLY B 1 82 ? 21.631 19.293 72.191 1.00 45.73 3670 GLY B N 1
ATOM 1480 C CA . GLY B 1 82 ? 21.958 17.906 72.533 1.00 50.53 3670 GLY B CA 1
ATOM 1481 C C . GLY B 1 82 ? 21.293 16.877 71.630 1.00 53.12 3670 GLY B C 1
ATOM 1482 O O . GLY B 1 82 ? 21.036 15.742 72.052 1.00 56.42 3670 GLY B O 1
ATOM 1483 N N . LEU B 1 83 ? 21.008 17.267 70.390 1.00 52.74 3671 LEU B N 1
ATOM 1484 C CA . LEU B 1 83 ? 20.394 16.373 69.413 1.00 55.30 3671 LEU B CA 1
ATOM 1485 C C . LEU B 1 83 ? 21.501 15.803 68.511 1.00 57.55 3671 LEU B C 1
ATOM 1486 O O . LEU B 1 83 ? 22.593 16.373 68.432 1.00 57.84 3671 LEU B O 1
ATOM 1491 N N . GLU B 1 84 ? 21.245 14.671 67.855 1.00 59.77 3672 GLU B N 1
ATOM 1492 C CA . GLU B 1 84 ? 22.208 14.134 66.863 1.00 58.18 3672 GLU B CA 1
ATOM 1493 C C . GLU B 1 84 ? 21.576 14.126 65.476 1.00 60.87 3672 GLU B C 1
ATOM 1494 O O . GLU B 1 84 ? 21.144 15.176 64.991 1.00 62.59 3672 GLU B O 1
#